Protein AF-A0A1F9EXV1-F1 (afdb_monomer_lite)

pLDDT: mean 80.99, std 15.32, range [36.12, 97.0]

Structure (mmCIF, N/CA/C/O backbone):
data_AF-A0A1F9EXV1-F1
#
_entry.id   AF-A0A1F9EXV1-F1
#
loop_
_atom_site.group_PDB
_atom_site.id
_atom_site.type_symbol
_atom_site.label_atom_id
_atom_site.label_alt_id
_atom_site.label_comp_id
_atom_site.label_asym_id
_atom_site.label_entity_id
_atom_site.label_seq_id
_atom_site.pdbx_PDB_ins_code
_atom_site.Cartn_x
_atom_site.Cartn_y
_atom_site.Cartn_z
_atom_site.occupancy
_atom_site.B_iso_or_equiv
_atom_site.auth_seq_id
_atom_site.auth_comp_id
_atom_site.auth_asym_id
_atom_site.auth_atom_id
_atom_site.pdbx_PDB_model_num
ATOM 1 N N . MET A 1 1 ? -19.061 1.957 36.318 1.00 36.12 1 MET A N 1
ATOM 2 C CA . MET A 1 1 ? -18.376 2.817 35.333 1.00 36.12 1 MET A CA 1
ATOM 3 C C . MET A 1 1 ? -18.155 1.967 34.090 1.00 36.12 1 MET A C 1
ATOM 5 O O . MET A 1 1 ? -17.268 1.126 34.095 1.00 36.12 1 MET A O 1
ATOM 9 N N . VAL A 1 2 ? -19.056 2.040 33.106 1.00 38.34 2 VAL A N 1
ATOM 10 C CA . VAL A 1 2 ? -18.905 1.278 31.856 1.00 38.34 2 VAL A CA 1
ATOM 11 C C . VAL A 1 2 ? -17.847 2.014 31.046 1.00 38.34 2 VAL A C 1
ATOM 13 O O . VAL A 1 2 ? -18.082 3.144 30.628 1.00 38.34 2 VAL A O 1
ATOM 16 N N . LEU A 1 3 ? -16.664 1.417 30.899 1.00 43.69 3 LEU A N 1
ATOM 17 C CA . LEU A 1 3 ? -15.680 1.880 29.928 1.00 43.69 3 LEU A CA 1
ATOM 18 C C . LEU A 1 3 ? -16.363 1.799 28.563 1.00 43.69 3 LEU A C 1
ATOM 20 O O . LEU A 1 3 ? -16.626 0.701 28.069 1.00 43.69 3 LEU A O 1
ATOM 24 N N . ALA A 1 4 ? -16.718 2.951 27.995 1.00 44.50 4 ALA A N 1
ATOM 25 C CA . ALA A 1 4 ? -17.114 3.027 26.604 1.00 44.50 4 ALA A CA 1
ATOM 26 C C . ALA A 1 4 ? -15.946 2.448 25.802 1.00 44.50 4 ALA A C 1
ATOM 28 O O . ALA A 1 4 ? -14.875 3.052 25.739 1.00 44.50 4 ALA A O 1
ATOM 29 N N . HIS A 1 5 ? -16.114 1.241 25.260 1.00 46.72 5 HIS A N 1
ATOM 30 C CA . HIS A 1 5 ? -15.224 0.766 24.216 1.00 46.72 5 HIS A CA 1
ATOM 31 C C . HIS A 1 5 ? -15.399 1.758 23.072 1.00 46.72 5 HIS A C 1
ATOM 33 O O . HIS A 1 5 ? -16.423 1.740 22.392 1.00 46.72 5 HIS A O 1
ATOM 39 N N . SER A 1 6 ? -14.441 2.675 22.938 1.00 60.22 6 SER A N 1
ATOM 40 C CA . SER A 1 6 ? -14.311 3.517 21.758 1.00 60.22 6 SER A CA 1
ATOM 41 C C . SER A 1 6 ? -14.335 2.579 20.556 1.00 60.22 6 SER A C 1
ATOM 43 O O . SER A 1 6 ? -13.460 1.719 20.421 1.00 60.22 6 SER A O 1
ATOM 45 N N . VAL A 1 7 ? -15.401 2.654 19.758 1.00 70.75 7 VAL A N 1
ATOM 46 C CA . VAL A 1 7 ? -15.477 1.919 18.500 1.00 70.75 7 VAL A CA 1
ATOM 47 C C . VAL A 1 7 ? -14.394 2.528 17.631 1.00 70.75 7 VAL A C 1
ATOM 49 O O . VAL A 1 7 ? -14.519 3.667 17.203 1.00 70.75 7 VAL A O 1
ATOM 52 N N . LYS A 1 8 ? -13.293 1.799 17.459 1.00 82.88 8 LYS A N 1
ATOM 53 C CA . LYS A 1 8 ? -12.204 2.249 16.606 1.00 82.88 8 LYS A CA 1
ATOM 54 C C . LYS A 1 8 ? -12.579 2.070 15.136 1.00 82.88 8 LYS A C 1
ATOM 56 O O . LYS A 1 8 ? -13.143 1.041 14.753 1.00 82.88 8 LYS A O 1
ATOM 61 N N . ASP A 1 9 ? -12.203 3.047 14.328 1.00 91.56 9 ASP A N 1
ATOM 62 C CA . ASP A 1 9 ? -12.564 3.151 12.923 1.00 91.56 9 ASP A CA 1
ATOM 63 C C . ASP A 1 9 ? -11.689 2.290 12.010 1.00 91.56 9 ASP A C 1
ATOM 65 O O . ASP A 1 9 ? -10.592 1.832 12.359 1.00 91.56 9 ASP A O 1
ATOM 69 N N . TRP A 1 10 ? -12.212 2.076 10.805 1.00 94.25 10 TRP A N 1
ATOM 70 C CA . TRP A 1 10 ? -11.484 1.516 9.677 1.00 94.25 10 TRP A CA 1
ATOM 71 C C . TRP A 1 10 ? -11.161 2.646 8.708 1.00 94.25 10 TRP A C 1
ATOM 73 O O . TRP A 1 10 ? -12.075 3.280 8.183 1.00 94.25 10 TRP A O 1
ATOM 83 N N . ILE A 1 11 ? -9.878 2.875 8.455 1.00 95.56 11 ILE A N 1
ATOM 84 C CA . ILE A 1 11 ? -9.419 3.896 7.515 1.00 95.56 11 ILE A CA 1
ATOM 85 C C . ILE A 1 11 ? -8.854 3.201 6.289 1.00 95.56 11 ILE A C 1
ATOM 87 O O . ILE A 1 11 ? -7.966 2.360 6.403 1.00 95.56 11 ILE A O 1
ATOM 91 N N . PHE A 1 12 ? -9.393 3.560 5.127 1.00 95.94 12 PHE A N 1
ATOM 92 C CA . PHE A 1 12 ? -9.024 3.009 3.830 1.00 95.94 12 PHE A CA 1
ATOM 93 C C . PHE A 1 12 ? -8.273 4.064 3.023 1.00 95.94 12 PHE A C 1
ATOM 95 O O . PHE A 1 12 ? -8.747 5.192 2.899 1.00 95.94 12 PHE A O 1
ATOM 102 N N . VAL A 1 13 ? -7.128 3.689 2.461 1.00 96.25 13 VAL A N 1
ATOM 103 C CA . VAL A 1 13 ? -6.329 4.527 1.554 1.00 96.25 13 VAL A CA 1
ATOM 104 C C . VAL A 1 13 ? -5.933 3.718 0.323 1.00 96.25 13 VAL A C 1
ATOM 106 O O . VAL A 1 13 ? -5.783 2.504 0.425 1.00 96.25 13 VAL A O 1
ATOM 109 N N . SER A 1 14 ? -5.753 4.360 -0.825 1.00 94.38 14 SER A N 1
ATOM 110 C CA . SER A 1 14 ? -5.302 3.724 -2.071 1.00 94.38 14 SER A CA 1
ATOM 111 C C . SER A 1 14 ? -4.571 4.740 -2.945 1.00 94.38 14 SER A C 1
ATOM 113 O O . SER A 1 14 ? -4.697 5.941 -2.698 1.00 94.38 14 SER A O 1
ATOM 115 N N . ASP A 1 15 ? -3.824 4.267 -3.945 1.00 91.31 15 ASP A N 1
ATOM 116 C CA . ASP A 1 15 ? -3.348 5.076 -5.080 1.00 91.31 15 ASP A CA 1
ATOM 117 C C . ASP A 1 15 ? -2.593 6.356 -4.684 1.00 91.31 15 ASP A C 1
ATOM 119 O O . ASP A 1 15 ? -2.719 7.404 -5.320 1.00 91.31 15 ASP A O 1
ATOM 123 N N . ALA A 1 16 ? -1.795 6.285 -3.618 1.00 91.06 16 ALA A N 1
ATOM 124 C CA . ALA A 1 16 ? -0.964 7.412 -3.208 1.00 91.06 16 ALA A CA 1
ATOM 125 C C . ALA A 1 16 ? 0.249 7.597 -4.132 1.00 91.06 16 ALA A C 1
ATOM 127 O O . ALA A 1 16 ? 0.750 8.712 -4.257 1.00 91.06 16 ALA A O 1
ATOM 128 N N . HIS A 1 17 ? 0.716 6.512 -4.770 1.00 89.06 17 HIS A N 1
ATOM 129 C CA . HIS A 1 17 ? 1.812 6.506 -5.746 1.00 89.06 17 HIS A CA 1
ATOM 130 C C . HIS A 1 17 ? 3.049 7.292 -5.286 1.00 89.06 17 HIS A C 1
ATOM 132 O O . HIS A 1 17 ? 3.644 8.053 -6.050 1.00 89.06 17 HIS A O 1
ATOM 138 N N . PHE A 1 18 ? 3.471 7.117 -4.027 1.00 88.19 18 PHE A N 1
ATOM 139 C CA . PHE A 1 18 ? 4.652 7.819 -3.526 1.00 88.19 18 PHE A CA 1
ATOM 140 C C . PHE A 1 18 ? 5.882 7.445 -4.355 1.00 88.19 18 PHE A C 1
ATOM 142 O O . PHE A 1 18 ? 6.290 6.285 -4.407 1.00 88.19 18 PHE A O 1
ATOM 149 N N . THR A 1 19 ? 6.484 8.454 -4.979 1.00 80.62 19 THR A N 1
ATOM 150 C CA . THR A 1 19 ? 7.709 8.328 -5.787 1.00 80.62 19 THR A CA 1
ATOM 151 C C . THR A 1 19 ? 8.968 8.473 -4.930 1.00 80.62 19 THR A C 1
ATOM 153 O O . THR A 1 19 ? 10.071 8.091 -5.337 1.00 80.62 19 THR A O 1
ATOM 156 N N . GLY A 1 20 ? 8.804 9.053 -3.732 1.00 73.94 20 GLY A N 1
ATOM 157 C CA . GLY A 1 20 ? 9.887 9.425 -2.830 1.00 73.94 20 GLY A CA 1
ATOM 158 C C . GLY A 1 20 ? 10.587 10.743 -3.187 1.00 73.94 20 GLY A C 1
ATOM 159 O O . GLY A 1 20 ? 11.433 11.218 -2.435 1.00 73.94 20 GLY A O 1
ATOM 160 N N . LYS A 1 21 ? 10.226 11.349 -4.325 1.00 76.19 21 LYS A N 1
ATOM 161 C CA . LYS A 1 21 ? 10.749 12.644 -4.792 1.00 76.19 21 LYS A CA 1
ATOM 162 C C . LYS A 1 21 ? 9.819 13.813 -4.489 1.00 76.19 21 LYS A C 1
ATOM 164 O O . LYS A 1 21 ? 10.247 14.955 -4.605 1.00 76.19 21 LYS A O 1
ATOM 169 N N . ASP A 1 22 ? 8.574 13.517 -4.129 1.00 79.12 22 ASP A N 1
ATOM 170 C CA . ASP A 1 22 ? 7.586 14.494 -3.686 1.00 79.12 22 ASP A CA 1
ATOM 171 C C . ASP A 1 22 ? 7.450 14.425 -2.154 1.00 79.12 22 ASP A C 1
ATOM 173 O O . ASP A 1 22 ? 6.708 13.586 -1.629 1.00 79.12 22 ASP A O 1
ATOM 177 N N . PRO A 1 23 ? 8.216 15.245 -1.413 1.00 84.44 23 PRO A N 1
ATOM 178 C CA . PRO A 1 23 ? 8.144 15.258 0.039 1.00 84.44 23 PRO A CA 1
ATOM 179 C C . PRO A 1 23 ? 6.820 15.836 0.549 1.00 84.44 23 PRO A C 1
ATOM 181 O O . PRO A 1 23 ? 6.394 15.453 1.634 1.00 84.44 23 PRO A O 1
ATOM 184 N N . GLU A 1 24 ? 6.143 16.708 -0.203 1.00 89.81 24 GLU A N 1
ATOM 185 C CA . GLU A 1 24 ? 4.948 17.408 0.277 1.00 89.81 24 GLU A CA 1
ATOM 186 C C . GLU A 1 24 ? 3.759 16.453 0.401 1.00 89.81 24 GLU A C 1
ATOM 188 O O . GLU A 1 24 ? 3.141 16.368 1.467 1.00 89.81 24 GLU A O 1
ATOM 193 N N . ALA A 1 25 ? 3.486 15.670 -0.647 1.00 89.69 25 ALA A N 1
ATOM 194 C CA . ALA A 1 25 ? 2.425 14.664 -0.621 1.00 89.69 25 ALA A CA 1
ATOM 195 C C . ALA A 1 25 ? 2.666 13.618 0.479 1.00 89.69 25 ALA A C 1
ATOM 197 O O . ALA A 1 25 ? 1.749 13.243 1.217 1.00 89.69 25 ALA A O 1
ATOM 198 N N . MET A 1 26 ? 3.919 13.178 0.631 1.00 91.81 26 MET A N 1
ATOM 199 C CA . MET A 1 26 ? 4.296 12.226 1.672 1.00 91.81 26 MET A CA 1
ATOM 200 C C . MET A 1 26 ? 4.121 12.829 3.070 1.00 91.81 26 MET A C 1
ATOM 202 O O . MET A 1 26 ? 3.531 12.193 3.938 1.00 91.81 26 MET A O 1
ATOM 206 N N . GLU A 1 27 ? 4.572 14.060 3.309 1.00 93.19 27 GLU A N 1
ATOM 207 C CA . GLU A 1 27 ? 4.384 14.738 4.593 1.00 93.19 27 GLU A CA 1
ATOM 208 C C . GLU A 1 27 ? 2.908 14.943 4.940 1.00 93.19 27 GLU A C 1
ATOM 210 O O . GLU A 1 27 ? 2.519 14.741 6.092 1.00 93.19 27 GLU A O 1
ATOM 215 N N . ALA A 1 28 ? 2.081 15.330 3.966 1.00 94.38 28 ALA A N 1
ATOM 216 C CA . ALA A 1 28 ? 0.644 15.479 4.158 1.00 94.38 28 ALA A CA 1
ATOM 217 C C . ALA A 1 28 ? 0.000 14.150 4.580 1.00 94.38 28 ALA A C 1
ATOM 219 O O . ALA A 1 28 ? -0.765 14.108 5.545 1.00 94.38 28 ALA A O 1
ATOM 220 N N . PHE A 1 29 ? 0.379 13.050 3.926 1.00 95.31 29 PHE A N 1
ATOM 221 C CA . PHE A 1 29 ? -0.077 11.711 4.287 1.00 95.31 29 PHE A CA 1
ATOM 222 C C . PHE A 1 29 ? 0.373 11.292 5.690 1.00 95.31 29 PHE A C 1
ATOM 224 O O . PHE A 1 29 ? -0.427 10.789 6.477 1.00 95.31 29 PHE A O 1
ATOM 231 N N . LEU A 1 30 ? 1.633 11.545 6.052 1.00 95.12 30 LEU A N 1
ATOM 232 C CA . LEU A 1 30 ? 2.144 11.242 7.391 1.00 95.12 30 LEU A CA 1
ATOM 233 C C . LEU A 1 30 ? 1.406 12.035 8.480 1.00 95.12 30 LEU A C 1
ATOM 235 O O . LEU A 1 30 ? 1.050 11.461 9.511 1.00 95.12 30 LEU A O 1
ATOM 239 N N . LYS A 1 31 ? 1.129 13.324 8.234 1.00 96.06 31 LYS A N 1
ATOM 240 C CA . LYS A 1 31 ? 0.340 14.188 9.129 1.00 96.06 31 LYS A CA 1
ATOM 241 C C . LYS A 1 31 ? -1.093 13.684 9.285 1.00 96.06 31 LYS A C 1
ATOM 243 O O . LYS A 1 31 ? -1.590 13.641 10.406 1.00 96.06 31 LYS A O 1
ATOM 248 N N . PHE A 1 32 ? -1.725 13.258 8.192 1.00 96.19 32 PHE A N 1
ATOM 249 C CA . PHE A 1 32 ? -3.040 12.618 8.223 1.00 96.19 32 PHE A CA 1
ATOM 250 C C . PHE A 1 32 ? -3.033 11.352 9.094 1.00 96.19 32 PHE A C 1
ATOM 252 O O . PHE A 1 32 ? -3.873 11.191 9.975 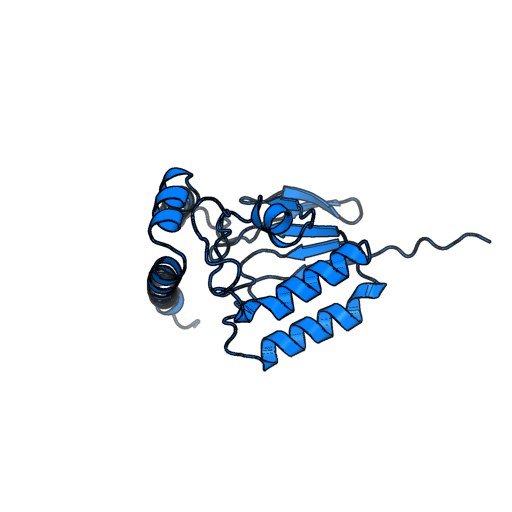1.00 96.19 32 PHE A O 1
ATOM 259 N N . LEU A 1 33 ? -2.038 10.476 8.937 1.00 95.81 33 LEU A N 1
ATOM 260 C CA . LEU A 1 33 ? -1.932 9.289 9.789 1.00 95.81 33 LEU A CA 1
ATOM 261 C C . LEU A 1 33 ? -1.736 9.644 11.268 1.00 95.81 33 LEU A C 1
ATOM 263 O O . LEU A 1 33 ? -2.214 8.920 12.137 1.00 95.81 33 LEU A O 1
ATOM 267 N N . ASP A 1 34 ? -1.044 10.745 11.575 1.00 95.19 34 ASP A N 1
ATOM 268 C CA . ASP A 1 34 ? -0.915 11.232 12.949 1.00 95.19 34 ASP A CA 1
ATOM 269 C C . ASP A 1 34 ? -2.211 11.790 13.535 1.00 95.19 34 ASP A C 1
ATOM 271 O O . ASP A 1 34 ? -2.466 11.560 14.719 1.00 95.19 34 ASP A O 1
ATOM 275 N N . SER A 1 35 ? -3.028 12.495 12.746 1.00 94.69 35 SER A N 1
ATOM 276 C CA . SER A 1 35 ? -4.305 13.027 13.234 1.00 94.69 35 SER A CA 1
ATOM 277 C C . SER A 1 35 ? -5.309 11.916 13.535 1.00 94.69 35 SER A C 1
ATOM 279 O O . SER A 1 35 ? -6.067 12.015 14.497 1.00 94.69 35 SER A O 1
ATOM 281 N N . GLU A 1 36 ? -5.266 10.829 12.766 1.00 94.31 36 GLU A N 1
ATOM 282 C CA . GLU A 1 36 ? -6.258 9.755 12.830 1.00 94.31 36 GLU A CA 1
ATOM 283 C C . GLU A 1 36 ? -5.886 8.588 13.761 1.00 94.31 36 GLU A C 1
ATOM 285 O O . GLU A 1 36 ? -6.739 7.770 14.112 1.00 94.31 36 GLU A O 1
ATOM 290 N N . LYS A 1 37 ? -4.624 8.470 14.195 1.00 92.44 37 LYS A N 1
ATOM 291 C CA . LYS A 1 37 ? -4.132 7.266 14.899 1.00 92.44 37 LYS A CA 1
ATOM 292 C C . LYS A 1 37 ? -4.912 6.884 16.162 1.00 92.44 37 LYS A C 1
ATOM 294 O O . LYS A 1 37 ? -5.058 5.704 16.462 1.00 92.44 37 LYS A O 1
ATOM 299 N N . ASN A 1 38 ? -5.451 7.863 16.892 1.00 91.81 38 ASN A N 1
ATOM 300 C CA . ASN A 1 38 ? -6.164 7.610 18.149 1.00 91.81 38 ASN A CA 1
ATOM 301 C C . ASN A 1 38 ? -7.558 6.996 17.934 1.00 91.81 38 ASN A C 1
ATOM 303 O O . ASN A 1 38 ? -8.046 6.263 18.797 1.00 91.81 38 ASN A O 1
ATOM 307 N N . GLN A 1 39 ? -8.188 7.286 16.794 1.00 91.69 39 GLN A N 1
ATOM 308 C CA . GLN A 1 39 ? -9.497 6.749 16.410 1.00 91.69 39 GLN A CA 1
ATOM 309 C C . GLN A 1 39 ? -9.379 5.509 15.519 1.00 91.69 39 GLN A C 1
ATOM 311 O O . GLN A 1 39 ? -10.283 4.679 15.494 1.00 91.69 39 GLN A O 1
ATOM 316 N N . MET A 1 40 ? -8.237 5.317 14.861 1.00 94.50 40 MET A N 1
ATOM 317 C CA . MET A 1 40 ? -7.977 4.194 13.969 1.00 94.50 40 MET A CA 1
ATOM 318 C C . MET A 1 40 ? -7.784 2.869 14.724 1.00 94.50 40 MET A C 1
ATOM 320 O O . MET A 1 40 ? -6.968 2.742 15.639 1.00 94.50 40 MET A O 1
ATOM 324 N N . GLY A 1 41 ? -8.531 1.843 14.317 1.00 93.31 41 GLY A N 1
ATOM 325 C CA . GLY A 1 41 ? -8.356 0.455 14.765 1.00 93.31 41 GLY A CA 1
ATOM 326 C C . GLY A 1 41 ? -7.821 -0.446 13.665 1.00 93.31 41 GLY A C 1
ATOM 327 O O . GLY A 1 41 ? -7.041 -1.359 13.939 1.00 93.31 41 GLY A O 1
ATOM 328 N N . HIS A 1 42 ? -8.219 -0.157 12.426 1.00 94.81 42 HIS A N 1
ATOM 329 C CA . HIS A 1 42 ? -7.743 -0.840 11.233 1.00 94.81 42 HIS A CA 1
ATOM 330 C C . HIS A 1 42 ? -7.277 0.192 10.214 1.00 94.81 42 HIS A C 1
ATOM 332 O O . HIS A 1 42 ? -8.044 1.067 9.813 1.00 94.81 42 HIS A O 1
ATOM 338 N N . PHE A 1 43 ? -6.031 0.054 9.782 1.00 97.00 43 PHE A N 1
ATOM 339 C CA . PHE A 1 43 ? -5.491 0.775 8.646 1.00 97.00 43 PHE A CA 1
ATOM 340 C C . PHE A 1 43 ? -5.464 -0.150 7.437 1.00 97.00 43 PHE A C 1
ATOM 342 O O . PHE A 1 43 ? -4.788 -1.178 7.449 1.00 97.00 43 PHE A O 1
ATOM 349 N N . VAL A 1 44 ? -6.222 0.191 6.404 1.00 96.81 44 VAL A N 1
ATOM 350 C CA . VAL A 1 44 ? -6.382 -0.630 5.209 1.00 96.81 44 VAL A CA 1
ATOM 351 C C . VAL A 1 44 ? -5.799 0.094 4.005 1.00 96.81 44 VAL A C 1
ATOM 353 O O . VAL A 1 44 ? -6.295 1.135 3.588 1.00 96.81 44 VAL A O 1
ATOM 356 N N . ILE A 1 45 ? -4.760 -0.492 3.424 1.00 96.94 45 ILE A N 1
ATOM 357 C CA . ILE A 1 45 ? -4.096 0.001 2.221 1.00 96.94 45 ILE A CA 1
ATOM 358 C C . ILE A 1 45 ? -4.618 -0.814 1.038 1.00 96.94 45 ILE A C 1
ATOM 360 O O . ILE A 1 45 ? -4.380 -2.016 0.962 1.00 96.94 45 ILE A O 1
ATOM 364 N N . LEU A 1 46 ? -5.343 -0.178 0.123 1.00 95.44 46 LEU A N 1
ATOM 365 C CA . LEU A 1 46 ? -5.941 -0.767 -1.076 1.00 95.44 46 LEU A CA 1
ATOM 366 C C . LEU A 1 46 ? -5.025 -0.638 -2.296 1.00 95.44 46 LEU A C 1
ATOM 368 O O . LEU A 1 46 ? -5.473 -0.277 -3.379 1.00 95.44 46 LEU A O 1
ATOM 372 N N . GLY A 1 47 ? -3.750 -0.965 -2.109 1.00 91.88 47 GLY A N 1
ATOM 373 C CA . GLY A 1 47 ? -2.752 -0.997 -3.169 1.00 91.88 47 GLY A CA 1
ATOM 374 C C . GLY A 1 47 ? -2.333 0.375 -3.683 1.00 91.88 47 GLY A C 1
ATOM 375 O O . GLY A 1 47 ? -2.901 1.412 -3.340 1.00 91.88 47 GLY A O 1
ATOM 376 N N . ASP A 1 48 ? -1.293 0.328 -4.498 1.00 91.12 48 ASP A N 1
ATOM 377 C CA . ASP A 1 48 ? -0.630 1.432 -5.171 1.00 91.12 48 ASP A CA 1
ATOM 378 C C . ASP A 1 48 ? -0.236 2.569 -4.208 1.00 91.12 48 ASP A C 1
ATOM 380 O O . ASP A 1 48 ? -0.369 3.761 -4.490 1.00 91.12 48 ASP A O 1
ATOM 384 N N . LEU A 1 49 ? 0.274 2.192 -3.026 1.00 91.62 49 LEU A N 1
ATOM 385 C CA . LEU A 1 49 ? 0.787 3.163 -2.049 1.00 91.62 49 LEU A CA 1
ATOM 386 C C . LEU A 1 49 ? 2.082 3.810 -2.552 1.00 91.62 49 LEU A C 1
ATOM 388 O O . LEU A 1 49 ? 2.351 4.978 -2.281 1.00 91.62 49 LEU A O 1
ATOM 392 N N . PHE A 1 50 ? 2.884 3.040 -3.278 1.00 89.50 50 PHE A N 1
ATOM 393 C CA . PHE A 1 50 ? 4.139 3.476 -3.867 1.00 89.50 50 PHE A CA 1
ATOM 394 C C . PHE A 1 50 ? 4.040 3.412 -5.386 1.00 89.50 50 PHE A C 1
ATOM 396 O O . PHE A 1 50 ? 3.387 2.531 -5.936 1.00 89.50 50 PHE A O 1
ATOM 403 N N . GLU A 1 51 ? 4.758 4.301 -6.071 1.00 82.94 51 GLU A N 1
ATOM 404 C CA . GLU A 1 51 ? 4.804 4.315 -7.541 1.00 82.94 51 GLU A CA 1
ATOM 405 C C . GLU A 1 51 ? 5.328 2.988 -8.112 1.00 82.94 51 GLU A C 1
ATOM 407 O O . GLU A 1 51 ? 4.935 2.543 -9.186 1.00 82.94 51 GLU A O 1
ATOM 412 N N . PHE A 1 52 ? 6.237 2.336 -7.393 1.00 81.56 52 PHE A N 1
ATOM 413 C CA . PHE A 1 52 ? 6.601 0.952 -7.647 1.00 81.56 52 PHE A CA 1
ATOM 414 C C . PHE A 1 52 ? 7.244 0.362 -6.407 1.00 81.56 52 PHE A C 1
ATOM 416 O O . PHE A 1 52 ? 8.229 0.907 -5.888 1.00 81.56 52 PHE A O 1
ATOM 423 N N . PHE A 1 53 ? 6.733 -0.783 -5.972 1.00 82.75 53 PHE A N 1
ATOM 424 C CA . PHE A 1 53 ? 7.252 -1.462 -4.810 1.00 82.75 53 PHE A CA 1
ATOM 425 C C . PHE A 1 53 ? 7.184 -2.981 -4.943 1.00 82.75 53 PHE A C 1
ATOM 427 O O . PHE A 1 53 ? 6.160 -3.598 -5.227 1.00 82.75 53 PHE A O 1
ATOM 434 N N . PHE A 1 54 ? 8.332 -3.607 -4.720 1.00 81.69 54 PHE A N 1
ATOM 435 C CA . PHE A 1 54 ? 8.479 -5.047 -4.803 1.00 81.69 54 PHE A CA 1
ATOM 436 C C . PHE A 1 54 ? 9.122 -5.547 -3.515 1.00 81.69 54 PHE A C 1
ATOM 438 O O . PHE A 1 54 ? 10.199 -5.087 -3.129 1.00 81.69 54 PHE A O 1
ATOM 445 N N . GLY A 1 55 ? 8.466 -6.498 -2.853 1.00 78.19 55 GLY A N 1
ATOM 446 C CA . GLY A 1 55 ? 8.934 -7.110 -1.616 1.00 78.19 55 GLY A CA 1
ATOM 447 C C . GLY A 1 55 ? 10.123 -8.040 -1.855 1.00 78.19 55 GLY A C 1
ATOM 448 O O . GLY A 1 55 ? 9.968 -9.259 -1.930 1.00 78.19 55 GLY A O 1
ATOM 449 N N . PHE A 1 56 ? 11.328 -7.484 -1.996 1.00 72.31 56 PHE A N 1
ATOM 450 C CA . PHE A 1 56 ? 12.547 -8.279 -2.150 1.00 72.31 56 PHE A CA 1
ATOM 451 C C . PHE A 1 56 ? 12.853 -9.055 -0.859 1.00 72.31 56 PHE A C 1
ATOM 453 O O . PHE A 1 56 ? 13.073 -8.462 0.196 1.00 72.31 56 PHE A O 1
ATOM 460 N N . LYS A 1 57 ? 12.916 -10.391 -0.948 1.00 67.44 57 LYS A N 1
ATOM 461 C CA . LYS A 1 57 ? 13.440 -11.242 0.136 1.00 67.44 57 LYS A CA 1
ATOM 462 C C . LYS A 1 57 ? 14.954 -11.101 0.275 1.00 67.44 57 LYS A C 1
ATOM 464 O O . LYS A 1 57 ? 15.658 -10.977 -0.728 1.00 67.44 57 LYS A O 1
ATOM 469 N N . ASN A 1 58 ? 15.463 -11.262 1.494 1.00 60.44 58 ASN A N 1
ATOM 470 C CA . ASN A 1 58 ? 16.885 -11.108 1.848 1.00 60.44 58 ASN A CA 1
ATOM 471 C C . ASN A 1 58 ? 17.854 -12.171 1.272 1.00 60.44 58 ASN A C 1
ATOM 473 O O . ASN A 1 58 ? 19.011 -12.219 1.674 1.00 60.44 58 ASN A O 1
ATOM 477 N N . PHE A 1 59 ? 17.439 -13.029 0.336 1.00 45.31 59 PHE A N 1
ATOM 478 C CA . PHE A 1 59 ? 18.214 -14.217 -0.061 1.00 45.31 59 PHE A CA 1
ATOM 479 C C . PHE A 1 59 ? 19.554 -13.940 -0.774 1.00 45.31 59 PHE A C 1
ATOM 481 O O . PHE A 1 59 ? 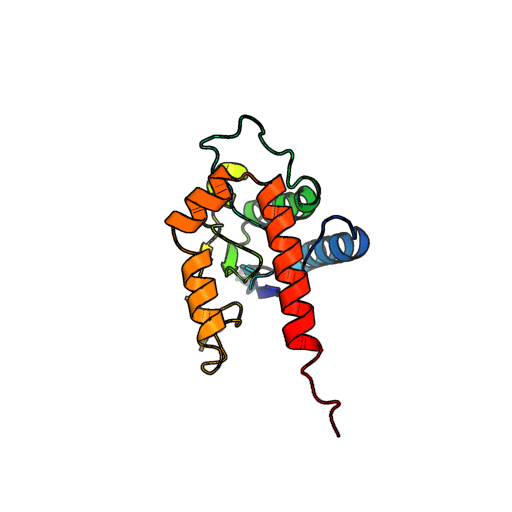20.402 -14.827 -0.778 1.00 45.31 59 PHE A O 1
ATOM 488 N N . PHE A 1 60 ? 19.764 -12.759 -1.375 1.00 42.78 60 PHE A N 1
ATOM 489 C CA . PHE A 1 60 ? 20.945 -12.506 -2.227 1.00 42.78 60 PHE A CA 1
ATOM 490 C C . PHE A 1 60 ? 21.581 -11.111 -2.115 1.00 42.78 60 PHE A C 1
ATOM 492 O O . PHE A 1 60 ? 22.614 -10.869 -2.734 1.00 42.78 60 PHE A O 1
ATOM 499 N N . SER A 1 61 ? 21.025 -10.184 -1.334 1.00 43.53 61 SER A N 1
ATOM 500 C CA . SER A 1 61 ? 21.529 -8.809 -1.266 1.00 43.53 61 SER A CA 1
ATOM 501 C C . SER A 1 61 ? 22.152 -8.513 0.097 1.00 43.53 61 SER A C 1
ATOM 503 O O . SER A 1 61 ? 21.455 -8.211 1.062 1.00 43.53 61 SER A O 1
ATOM 505 N N . HIS A 1 62 ? 23.487 -8.510 0.151 1.00 44.19 62 HIS A N 1
ATOM 506 C CA . HIS A 1 62 ? 24.233 -7.812 1.206 1.00 44.19 62 HIS A CA 1
ATOM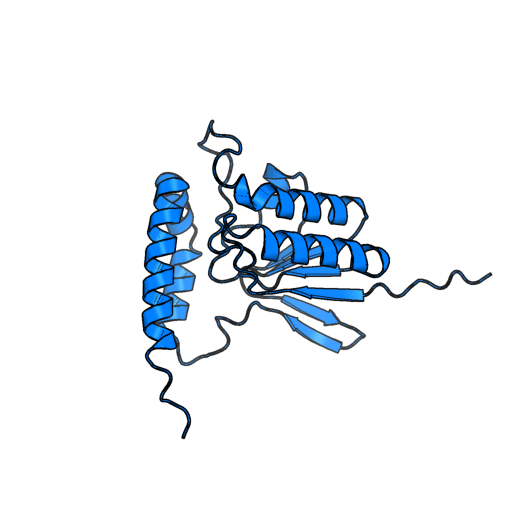 507 C C . HIS A 1 62 ? 23.963 -6.288 1.206 1.00 44.19 62 HIS A C 1
ATOM 509 O O . HIS A 1 62 ? 24.289 -5.613 2.179 1.00 44.19 62 HIS A O 1
ATOM 515 N N . GLU A 1 63 ? 23.307 -5.743 0.171 1.00 48.53 63 GLU A N 1
ATOM 516 C CA . GLU A 1 63 ? 22.634 -4.437 0.205 1.00 48.53 63 GLU A CA 1
ATOM 517 C C . GLU A 1 63 ? 21.364 -4.527 1.075 1.00 48.53 63 GLU A C 1
ATOM 519 O O . GLU A 1 63 ? 20.234 -4.513 0.585 1.00 48.53 63 GLU A O 1
ATOM 524 N N . LYS A 1 64 ? 21.535 -4.607 2.399 1.00 46.16 64 LYS A N 1
ATOM 525 C CA . LYS A 1 64 ? 20.458 -4.214 3.312 1.00 46.16 64 LYS A CA 1
ATOM 526 C C . LYS A 1 64 ? 20.111 -2.751 3.004 1.00 46.16 64 LYS A C 1
ATOM 528 O O . LYS A 1 64 ? 20.959 -1.872 3.109 1.00 46.16 64 LYS A O 1
ATOM 533 N N . SER A 1 65 ? 18.848 -2.487 2.680 1.00 49.84 65 SER A N 1
ATOM 534 C CA . SER A 1 65 ? 18.204 -1.187 2.912 1.00 49.84 65 SER A CA 1
ATOM 535 C C . SER A 1 65 ? 18.550 0.020 2.012 1.00 49.84 65 SER A C 1
ATOM 537 O O . SER A 1 65 ? 18.060 1.105 2.310 1.00 49.84 65 SER A O 1
ATOM 539 N N . SER A 1 66 ? 19.314 -0.083 0.917 1.00 50.16 66 SER A N 1
ATOM 540 C CA . SER A 1 66 ? 19.680 1.139 0.156 1.00 50.16 66 SER A CA 1
ATOM 541 C C . SER A 1 66 ? 18.659 1.614 -0.894 1.00 50.16 66 SER A C 1
ATOM 543 O O . SER A 1 66 ? 18.820 2.713 -1.419 1.00 50.16 66 SER A O 1
ATOM 545 N N . ILE A 1 67 ? 17.656 0.810 -1.273 1.00 54.50 67 ILE A N 1
ATOM 546 C CA . ILE A 1 67 ? 16.928 1.039 -2.546 1.00 54.50 67 ILE A CA 1
ATOM 547 C C . ILE A 1 67 ? 15.493 1.559 -2.361 1.00 54.50 67 ILE A C 1
ATOM 549 O O . ILE A 1 67 ? 14.861 1.996 -3.320 1.00 54.50 67 ILE A O 1
ATOM 553 N N . PHE A 1 68 ? 15.025 1.641 -1.115 1.00 65.50 68 PHE A N 1
ATOM 554 C CA . PHE A 1 68 ? 13.743 2.263 -0.768 1.00 65.50 68 PHE A CA 1
ATOM 555 C C . PHE A 1 68 ? 13.881 3.282 0.365 1.00 65.50 68 PHE A C 1
ATOM 557 O O . PHE A 1 68 ? 12.945 3.478 1.137 1.00 65.50 68 PHE A O 1
ATOM 564 N N . THR A 1 69 ? 15.045 3.930 0.483 1.00 72.69 69 THR A N 1
ATOM 565 C CA . THR A 1 69 ? 15.267 5.006 1.465 1.00 72.69 69 THR A CA 1
ATOM 566 C C . THR A 1 69 ? 14.196 6.086 1.341 1.00 72.69 69 THR A C 1
ATOM 568 O O . THR A 1 69 ? 13.703 6.577 2.351 1.00 72.69 69 THR A O 1
ATOM 571 N N . ASP A 1 70 ? 13.760 6.369 0.113 1.00 81.94 70 ASP A N 1
ATOM 572 C CA . ASP A 1 70 ? 12.737 7.374 -0.163 1.00 81.94 70 ASP A CA 1
ATOM 573 C C . ASP A 1 70 ? 11.356 7.005 0.423 1.00 81.94 70 ASP A C 1
ATOM 575 O O . ASP A 1 70 ? 10.552 7.882 0.719 1.00 81.94 70 ASP A O 1
ATOM 579 N N . TYR A 1 71 ? 11.082 5.714 0.637 1.00 87.00 71 TYR A N 1
ATOM 580 C CA . TYR A 1 71 ? 9.833 5.207 1.226 1.00 87.00 71 TYR A CA 1
ATOM 581 C C . TYR A 1 71 ? 9.955 4.933 2.729 1.00 87.00 71 TYR A C 1
ATOM 583 O O . TYR A 1 71 ? 8.965 4.629 3.400 1.00 87.00 71 TYR A O 1
ATOM 591 N N . LEU A 1 72 ? 11.169 5.039 3.280 1.00 86.88 72 LEU A N 1
ATOM 592 C CA . LEU A 1 72 ? 11.448 4.765 4.684 1.00 86.88 72 LEU A CA 1
ATOM 593 C C . LEU A 1 72 ? 10.562 5.573 5.648 1.00 86.88 72 LEU A C 1
ATOM 595 O O . LEU A 1 72 ? 10.112 4.973 6.625 1.00 86.88 72 LEU A O 1
ATOM 599 N N . PRO A 1 73 ? 10.243 6.864 5.407 1.00 90.62 73 PRO A N 1
ATOM 600 C CA . PRO A 1 73 ? 9.330 7.606 6.276 1.00 90.62 73 PRO A CA 1
ATOM 601 C C . PRO A 1 73 ? 7.950 6.946 6.396 1.00 90.62 73 PRO A C 1
ATOM 603 O O . PRO A 1 73 ? 7.430 6.803 7.504 1.00 90.62 73 PRO A O 1
ATOM 606 N N . VAL A 1 74 ? 7.395 6.459 5.280 1.00 92.25 74 VAL A N 1
ATOM 607 C CA . VAL A 1 74 ? 6.115 5.737 5.259 1.00 92.25 74 VAL A CA 1
ATOM 608 C C . VAL A 1 74 ? 6.237 4.425 6.028 1.00 92.25 74 VAL A C 1
ATOM 610 O O . VAL A 1 74 ? 5.430 4.169 6.917 1.00 92.25 74 VAL A O 1
ATOM 613 N N . PHE A 1 75 ? 7.275 3.620 5.778 1.00 91.19 75 PHE A N 1
ATOM 614 C CA . PHE A 1 75 ? 7.462 2.358 6.505 1.00 91.19 75 PHE A CA 1
ATOM 615 C C . PHE A 1 75 ? 7.617 2.557 8.015 1.00 91.19 75 PHE A C 1
ATOM 617 O O . PHE A 1 75 ? 7.008 1.829 8.796 1.00 91.19 75 PHE A O 1
ATOM 624 N N . ARG A 1 76 ? 8.376 3.573 8.443 1.00 91.25 76 ARG A N 1
ATOM 625 C CA . ARG A 1 76 ? 8.511 3.928 9.864 1.00 91.25 76 ARG A CA 1
ATOM 626 C C . ARG A 1 76 ? 7.182 4.344 10.470 1.00 91.25 76 ARG A C 1
ATOM 628 O O . ARG A 1 76 ? 6.891 3.973 11.605 1.00 91.25 76 ARG A O 1
ATOM 635 N N . LYS A 1 77 ? 6.357 5.067 9.715 1.00 94.56 77 LYS A N 1
ATOM 636 C CA . LYS A 1 77 ? 5.025 5.442 10.175 1.00 94.56 77 LYS A CA 1
ATOM 637 C C . LYS A 1 77 ? 4.124 4.228 10.355 1.00 94.56 77 LYS A C 1
ATOM 639 O O . LYS A 1 77 ? 3.504 4.102 11.405 1.00 94.56 77 LYS A O 1
ATOM 644 N N . LEU A 1 78 ? 4.106 3.312 9.387 1.00 94.75 78 LEU A N 1
ATOM 645 C CA . LEU A 1 78 ? 3.367 2.052 9.501 1.00 94.75 78 LEU A CA 1
ATOM 646 C C . LEU A 1 78 ? 3.851 1.227 10.704 1.00 94.75 78 LEU A C 1
ATOM 648 O O . LEU A 1 78 ? 3.031 0.696 11.445 1.00 94.75 78 LEU A O 1
ATOM 652 N N . GLN A 1 79 ? 5.164 1.181 10.948 1.00 93.88 79 GLN A N 1
ATOM 653 C CA . GLN A 1 79 ? 5.741 0.514 12.119 1.00 93.88 79 GLN A CA 1
ATOM 654 C C . GLN A 1 79 ? 5.269 1.146 13.437 1.00 93.88 79 GLN A C 1
ATOM 656 O O . GLN A 1 79 ? 4.903 0.424 14.361 1.00 93.88 79 GLN A O 1
ATOM 661 N N . SER A 1 80 ? 5.211 2.481 13.516 1.00 94.94 80 SER A N 1
ATOM 662 C CA . SER A 1 80 ? 4.648 3.188 14.678 1.00 94.94 80 SER A CA 1
ATOM 663 C C . SER A 1 80 ? 3.193 2.792 14.919 1.00 94.94 80 SER A C 1
ATOM 665 O O . SER A 1 80 ? 2.854 2.374 16.021 1.00 94.94 80 SER A O 1
ATOM 667 N N . LEU A 1 81 ? 2.348 2.852 13.882 1.00 95.25 81 LEU A N 1
ATOM 668 C CA . LEU A 1 81 ? 0.929 2.494 13.991 1.00 95.25 81 LEU A CA 1
ATOM 669 C C . LEU A 1 81 ? 0.751 1.040 14.456 1.00 95.25 81 LEU A C 1
ATOM 671 O O . LEU A 1 81 ? -0.070 0.762 15.329 1.00 95.25 81 LEU A O 1
ATOM 675 N N . PHE A 1 82 ? 1.559 0.121 13.922 1.00 95.25 82 PHE A N 1
ATOM 676 C CA . PHE A 1 82 ? 1.563 -1.278 14.341 1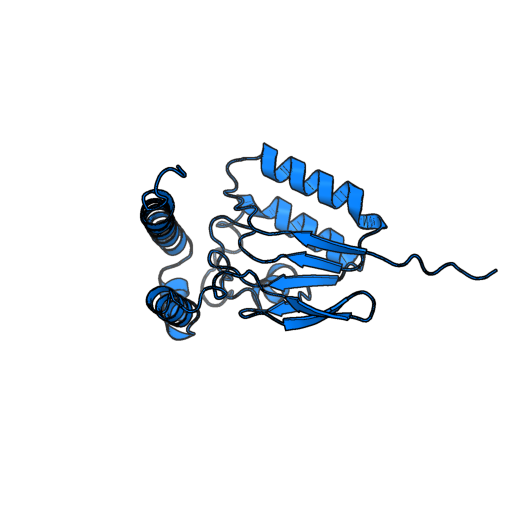.00 95.25 82 PHE A CA 1
ATOM 677 C C . PHE A 1 82 ? 1.904 -1.438 15.831 1.00 95.25 82 PHE A C 1
ATOM 679 O O . PHE A 1 82 ? 1.182 -2.122 16.555 1.00 95.25 82 PHE A O 1
ATOM 686 N N . HIS A 1 83 ? 2.948 -0.762 16.324 1.00 94.00 83 HIS A N 1
ATOM 687 C CA . HIS A 1 83 ? 3.306 -0.794 17.749 1.00 94.00 83 HIS A CA 1
ATOM 688 C C . HIS A 1 83 ? 2.269 -0.119 18.658 1.00 94.00 83 HIS A C 1
ATOM 690 O O . HIS A 1 83 ? 2.129 -0.505 19.817 1.00 94.00 83 HIS A O 1
ATOM 696 N N . GLU A 1 84 ? 1.500 0.835 18.134 1.00 93.81 84 GLU A N 1
ATOM 697 C CA . GLU A 1 84 ? 0.342 1.437 18.809 1.00 93.81 84 GLU A CA 1
ATOM 698 C C . GLU A 1 84 ? -0.895 0.506 18.825 1.00 93.81 84 GLU A C 1
ATOM 700 O O . GLU A 1 84 ? -1.947 0.852 19.370 1.00 93.81 84 GLU A O 1
ATOM 705 N N . GLY A 1 85 ? -0.776 -0.705 18.267 1.00 93.81 85 GLY A N 1
ATOM 706 C CA . GLY A 1 85 ? -1.816 -1.733 18.267 1.00 93.81 85 GLY A CA 1
ATOM 707 C C . GLY A 1 85 ? -2.845 -1.580 17.147 1.00 93.81 85 GLY A C 1
ATOM 708 O O . GLY A 1 85 ? -3.920 -2.180 17.221 1.00 93.81 85 GLY A O 1
ATOM 709 N N . ILE A 1 86 ? -2.551 -0.774 16.124 1.00 95.56 86 ILE A N 1
ATOM 710 C CA . ILE A 1 86 ? -3.399 -0.626 14.939 1.00 95.56 86 ILE A CA 1
ATOM 711 C C . ILE A 1 86 ? -3.142 -1.804 14.004 1.00 95.56 86 ILE A C 1
ATOM 713 O O . ILE A 1 86 ? -2.002 -2.098 13.644 1.00 95.56 86 ILE A O 1
ATOM 717 N N . ARG A 1 87 ? -4.214 -2.478 13.577 1.00 95.25 87 ARG A N 1
ATOM 718 C CA . ARG A 1 87 ? -4.111 -3.584 12.619 1.00 95.25 87 ARG A CA 1
ATOM 719 C C . ARG A 1 87 ? -3.923 -3.038 11.216 1.00 95.25 87 ARG A C 1
ATOM 721 O O . ARG A 1 87 ? -4.733 -2.231 10.767 1.00 95.25 87 ARG A O 1
ATOM 728 N N . ILE A 1 88 ? -2.899 -3.507 10.515 1.00 96.62 88 ILE A N 1
ATOM 729 C CA . ILE A 1 88 ? -2.609 -3.070 9.151 1.00 96.62 88 ILE A CA 1
ATOM 730 C C . ILE A 1 88 ? -2.983 -4.189 8.185 1.00 96.62 88 ILE A C 1
ATOM 732 O O . ILE A 1 88 ? -2.480 -5.307 8.294 1.00 96.62 88 ILE A O 1
ATOM 736 N N . LYS A 1 89 ? -3.853 -3.870 7.226 1.00 95.94 89 LYS A N 1
ATOM 737 C CA . LYS A 1 89 ? -4.207 -4.742 6.103 1.00 95.94 89 LYS A CA 1
ATOM 738 C C . LYS A 1 89 ? -3.701 -4.119 4.813 1.00 95.94 89 LYS A C 1
ATOM 740 O O . LYS A 1 89 ? -3.941 -2.940 4.570 1.00 95.94 89 LYS A O 1
ATOM 745 N N . TYR A 1 90 ? -3.030 -4.902 3.980 1.00 95.94 90 TYR A N 1
ATOM 746 C CA . TYR A 1 90 ? -2.467 -4.439 2.717 1.00 95.94 90 TYR A CA 1
ATOM 747 C C . TYR A 1 90 ? -2.986 -5.294 1.567 1.00 95.94 90 TYR A C 1
ATOM 749 O O . TYR A 1 90 ? -2.644 -6.464 1.425 1.00 95.94 90 TYR A O 1
ATOM 757 N N . PHE A 1 91 ? -3.790 -4.702 0.703 1.00 94.69 91 PHE A N 1
ATOM 758 C CA . PHE A 1 91 ? -4.273 -5.318 -0.518 1.00 94.69 91 PHE A CA 1
ATOM 759 C C . PHE A 1 91 ? -3.320 -4.939 -1.642 1.00 94.69 91 PHE A C 1
ATOM 761 O O . PHE A 1 91 ? -3.118 -3.762 -1.908 1.00 94.69 91 PHE A O 1
ATOM 768 N N . GLU A 1 92 ? -2.675 -5.917 -2.270 1.00 92.62 92 GLU A N 1
ATOM 769 C CA . GLU A 1 92 ? -1.671 -5.601 -3.285 1.00 92.62 92 GLU A CA 1
ATOM 770 C C . GLU A 1 92 ? -2.323 -5.028 -4.547 1.00 92.62 92 GLU A C 1
ATOM 772 O O . GLU A 1 92 ? -3.214 -5.659 -5.132 1.00 92.62 92 GLU A O 1
ATOM 777 N N . GLY A 1 93 ? -1.805 -3.893 -5.005 1.00 88.44 93 GLY A N 1
ATOM 778 C CA . GLY A 1 93 ? -2.195 -3.287 -6.268 1.00 88.44 93 GLY A CA 1
ATOM 779 C C . GLY A 1 93 ? -1.424 -3.839 -7.466 1.00 88.44 93 GLY A C 1
ATOM 780 O O . GLY A 1 93 ? -1.073 -5.031 -7.532 1.00 88.44 93 GLY A O 1
ATOM 781 N N . ASN A 1 94 ? -1.188 -2.942 -8.415 1.00 85.00 94 ASN A N 1
ATOM 782 C CA . ASN A 1 94 ? -0.517 -3.181 -9.693 1.00 85.00 94 ASN A CA 1
ATOM 783 C C . ASN A 1 94 ? 0.891 -2.613 -9.726 1.00 85.00 94 ASN A C 1
ATOM 785 O O . ASN A 1 94 ? 1.639 -2.881 -10.663 1.00 85.00 94 ASN A O 1
ATOM 789 N N . HIS A 1 95 ? 1.225 -1.813 -8.726 1.00 82.12 95 HIS A N 1
ATOM 790 C CA . HIS A 1 95 ? 2.548 -1.266 -8.503 1.00 82.12 95 HIS A CA 1
ATOM 791 C C . HIS A 1 95 ? 3.215 -1.918 -7.289 1.00 82.12 95 HIS A C 1
ATOM 793 O O . HIS A 1 95 ? 4.443 -1.941 -7.214 1.00 82.12 95 HIS A O 1
ATOM 799 N N . ASP A 1 96 ? 2.419 -2.545 -6.416 1.00 84.75 96 ASP A N 1
ATOM 800 C CA . ASP A 1 96 ? 2.868 -3.241 -5.213 1.00 84.75 96 ASP A CA 1
ATOM 801 C C . ASP A 1 96 ? 2.801 -4.767 -5.359 1.00 84.75 96 ASP A C 1
ATOM 803 O O . ASP A 1 96 ? 1.742 -5.344 -5.634 1.00 84.75 96 ASP A O 1
ATOM 807 N N . PHE A 1 97 ? 3.921 -5.453 -5.122 1.00 83.12 97 PHE A N 1
ATOM 808 C CA . PHE A 1 97 ? 4.023 -6.892 -5.363 1.00 83.12 97 PHE A CA 1
ATOM 809 C C . PHE A 1 97 ? 4.809 -7.655 -4.298 1.00 83.12 97 PHE A C 1
ATOM 811 O O . PHE A 1 97 ? 5.900 -7.250 -3.901 1.00 83.12 97 PHE A O 1
ATOM 818 N N . PHE A 1 98 ? 4.313 -8.847 -3.948 1.00 82.56 98 PHE A N 1
ATOM 819 C CA . PHE A 1 98 ? 4.982 -9.830 -3.087 1.00 82.56 98 PHE A CA 1
ATOM 820 C C . PHE A 1 98 ? 5.287 -9.309 -1.679 1.00 82.56 98 PHE A C 1
ATOM 822 O O . PHE A 1 98 ? 6.362 -9.547 -1.127 1.00 82.56 98 PHE A O 1
ATOM 829 N N . LEU A 1 99 ? 4.316 -8.626 -1.070 1.00 85.25 99 LEU A N 1
ATOM 830 C CA . LEU A 1 99 ? 4.521 -7.951 0.216 1.00 85.25 99 LEU A CA 1
ATOM 831 C C . LEU A 1 99 ? 4.393 -8.868 1.435 1.00 85.25 99 LEU A C 1
ATOM 833 O O . LEU A 1 99 ? 4.840 -8.503 2.520 1.00 85.25 99 LEU A O 1
ATOM 837 N N . HIS A 1 100 ? 3.843 -10.072 1.258 1.00 81.19 100 HIS A N 1
ATOM 838 C CA . HIS A 1 100 ? 3.517 -11.004 2.345 1.00 81.19 100 HIS A CA 1
ATOM 839 C C . HIS A 1 100 ? 4.675 -11.255 3.321 1.00 81.19 100 HIS A C 1
ATOM 841 O O . HIS A 1 100 ? 4.473 -11.316 4.526 1.00 81.19 100 HIS A O 1
ATOM 847 N N . SER A 1 101 ? 5.897 -11.441 2.819 1.00 80.25 101 SER A N 1
ATOM 848 C CA . SER A 1 101 ? 7.065 -11.674 3.682 1.00 80.25 101 SER A CA 1
ATOM 849 C C . SER A 1 101 ? 7.856 -10.401 3.973 1.00 80.25 101 SER A C 1
ATOM 851 O O . SER A 1 101 ? 8.683 -10.405 4.874 1.00 80.25 101 SER A O 1
ATOM 853 N N . PHE A 1 102 ? 7.624 -9.317 3.230 1.00 85.75 102 PHE A N 1
ATOM 854 C CA . PHE A 1 102 ? 8.445 -8.112 3.311 1.00 85.75 102 PHE A CA 1
ATOM 855 C C . PHE A 1 102 ? 8.334 -7.437 4.682 1.00 85.75 102 PHE A C 1
ATOM 857 O O . PHE A 1 102 ? 9.350 -7.192 5.326 1.00 85.75 102 PHE A O 1
ATOM 864 N N . PHE A 1 103 ? 7.109 -7.172 5.144 1.00 85.88 103 PHE A N 1
ATOM 865 C CA . PHE A 1 103 ? 6.888 -6.467 6.411 1.00 85.88 103 PHE A CA 1
ATOM 866 C C . PHE A 1 103 ? 7.398 -7.265 7.615 1.00 85.88 103 PHE A C 1
ATOM 868 O O . PHE A 1 103 ? 8.048 -6.698 8.493 1.00 85.88 103 PHE A O 1
ATOM 875 N N . ALA A 1 104 ? 7.196 -8.584 7.603 1.00 85.88 104 ALA A N 1
ATOM 876 C CA . ALA A 1 104 ? 7.695 -9.469 8.647 1.00 85.88 104 ALA A CA 1
ATOM 877 C C . ALA A 1 104 ? 9.233 -9.562 8.646 1.00 85.88 104 ALA A C 1
ATOM 879 O O . ALA A 1 104 ? 9.851 -9.434 9.696 1.00 85.88 104 ALA A O 1
ATOM 880 N N . GLU A 1 105 ? 9.867 -9.749 7.480 1.00 82.69 105 GLU A N 1
ATOM 881 C CA . GLU A 1 105 ? 11.325 -9.937 7.379 1.00 82.69 105 GLU A CA 1
ATOM 882 C C . GLU A 1 105 ? 12.130 -8.639 7.574 1.00 82.69 105 GLU A C 1
ATOM 884 O O . GLU A 1 105 ? 13.271 -8.701 8.031 1.00 82.69 105 GLU A O 1
ATOM 889 N N . GLN A 1 106 ? 11.586 -7.478 7.186 1.00 80.94 106 GLN A N 1
ATOM 890 C CA . GLN A 1 106 ? 12.326 -6.204 7.182 1.00 80.94 106 GLN A CA 1
ATOM 891 C C . GLN A 1 106 ? 11.983 -5.285 8.354 1.00 80.94 106 GLN A C 1
ATOM 893 O O . GLN A 1 106 ? 12.838 -4.511 8.784 1.00 80.94 106 GLN A O 1
ATOM 898 N N . PHE A 1 107 ? 10.745 -5.341 8.851 1.00 82.31 107 PHE A N 1
ATOM 899 C CA . PHE A 1 107 ? 10.242 -4.412 9.866 1.00 82.31 107 PHE A CA 1
ATOM 900 C C . PHE A 1 107 ? 9.684 -5.105 11.111 1.00 82.31 107 PHE A C 1
ATOM 902 O O . PHE A 1 107 ? 9.250 -4.407 12.025 1.00 82.31 107 PHE A O 1
ATOM 909 N N . GLU A 1 108 ? 9.713 -6.443 11.160 1.00 86.00 108 GLU A N 1
ATOM 910 C CA . GLU A 1 108 ? 9.165 -7.245 12.266 1.00 86.00 108 GLU A CA 1
ATOM 911 C C . GLU A 1 108 ? 7.683 -6.927 12.535 1.00 86.00 108 GLU A C 1
ATOM 913 O O . GLU A 1 108 ? 7.207 -6.944 13.669 1.00 86.00 108 GLU A O 1
ATOM 918 N N . MET A 1 109 ? 6.944 -6.616 11.466 1.00 90.00 109 MET A N 1
ATOM 919 C CA . MET A 1 109 ? 5.529 -6.261 11.519 1.00 90.00 109 MET A CA 1
ATOM 920 C C . MET A 1 109 ? 4.663 -7.385 10.962 1.00 90.00 109 MET A C 1
ATOM 922 O O . MET A 1 109 ? 4.904 -7.883 9.858 1.00 90.00 109 MET A O 1
ATOM 926 N N . GLU A 1 110 ? 3.600 -7.722 11.687 1.00 91.75 110 GLU A N 1
ATOM 927 C CA . GLU A 1 110 ? 2.546 -8.601 11.191 1.00 91.75 110 GLU A CA 1
ATOM 928 C C . GLU A 1 110 ? 1.509 -7.760 10.435 1.00 91.75 110 GLU A C 1
ATOM 930 O O . GLU A 1 110 ? 0.747 -6.993 11.025 1.00 91.75 110 GLU A O 1
ATOM 935 N N . VAL A 1 111 ? 1.531 -7.866 9.105 1.00 93.19 111 VAL A N 1
ATOM 936 C CA . VAL A 1 111 ? 0.614 -7.168 8.195 1.00 93.19 111 VAL A CA 1
ATOM 937 C C . VAL A 1 111 ? -0.201 -8.207 7.439 1.00 93.19 111 VAL A C 1
ATOM 939 O O . VAL A 1 111 ? 0.369 -9.096 6.802 1.00 93.19 111 VAL A O 1
ATOM 942 N N . ASP A 1 112 ? -1.526 -8.070 7.456 1.00 93.62 112 ASP A N 1
ATOM 943 C CA . ASP A 1 112 ? -2.417 -8.943 6.692 1.00 93.62 112 ASP A CA 1
ATOM 944 C C . ASP A 1 112 ? -2.343 -8.566 5.204 1.00 93.62 112 ASP A C 1
ATOM 946 O O . ASP A 1 112 ? -2.959 -7.590 4.767 1.00 93.62 112 ASP A O 1
ATOM 950 N N . VAL A 1 113 ? -1.569 -9.312 4.411 1.00 93.25 113 VAL A N 1
ATOM 951 C CA . VAL A 1 113 ? -1.381 -9.032 2.978 1.00 93.25 113 VAL A CA 1
ATOM 952 C C . VAL A 1 113 ? -2.321 -9.873 2.111 1.00 93.25 113 VAL A C 1
ATOM 954 O O . VAL A 1 113 ? -2.272 -11.103 2.134 1.00 93.25 113 VAL A O 1
ATOM 957 N N . TYR A 1 114 ? -3.111 -9.213 1.261 1.00 93.44 114 TYR A N 1
ATOM 958 C CA . TYR A 1 114 ? -4.090 -9.832 0.366 1.00 93.44 114 TYR A CA 1
ATOM 959 C C . TYR A 1 114 ? -3.796 -9.517 -1.112 1.00 93.44 114 TYR A C 1
ATOM 961 O O . TYR A 1 114 ? -4.175 -8.458 -1.614 1.00 93.44 114 TYR A O 1
ATOM 969 N N . PRO A 1 115 ? -3.194 -10.448 -1.875 1.00 87.50 115 PRO A N 1
ATOM 970 C CA . PRO A 1 115 ? -2.847 -10.206 -3.280 1.00 87.50 115 PRO A CA 1
ATOM 971 C C . PRO A 1 115 ? -4.032 -10.008 -4.239 1.00 87.50 115 PRO A C 1
ATOM 973 O O . PRO A 1 115 ? -3.870 -9.429 -5.316 1.00 87.50 115 PRO A O 1
ATOM 976 N N . ASN A 1 116 ? -5.205 -10.553 -3.894 1.00 86.12 116 ASN A N 1
ATOM 977 C CA . ASN A 1 116 ? -6.376 -10.632 -4.780 1.00 86.12 116 ASN A CA 1
ATOM 978 C C . ASN A 1 116 ? -7.679 -10.135 -4.135 1.00 86.12 116 ASN A C 1
ATOM 980 O O . ASN A 1 116 ? -8.740 -10.291 -4.734 1.00 86.12 116 ASN A O 1
ATOM 984 N N . GLY A 1 117 ? -7.613 -9.578 -2.928 1.00 91.31 117 GLY A N 1
ATOM 985 C CA . GLY A 1 117 ? -8.801 -9.235 -2.154 1.00 91.31 117 GLY A CA 1
ATOM 986 C C . GLY A 1 117 ? -9.164 -10.234 -1.060 1.00 91.31 117 GLY A C 1
ATOM 987 O O . GLY A 1 117 ? -8.611 -11.333 -0.985 1.00 91.31 117 GLY A O 1
ATOM 988 N N . CYS A 1 118 ? -10.090 -9.815 -0.203 1.00 94.00 118 CYS A N 1
ATOM 989 C CA . CYS A 1 118 ? -10.606 -10.561 0.941 1.00 94.00 118 CYS A CA 1
ATOM 990 C C . CYS A 1 118 ? -12.056 -10.143 1.221 1.00 94.00 118 CYS A C 1
ATOM 992 O O . CYS A 1 118 ? -12.422 -8.983 1.019 1.00 94.00 118 CYS A O 1
ATOM 994 N N . GLU A 1 119 ? -12.876 -11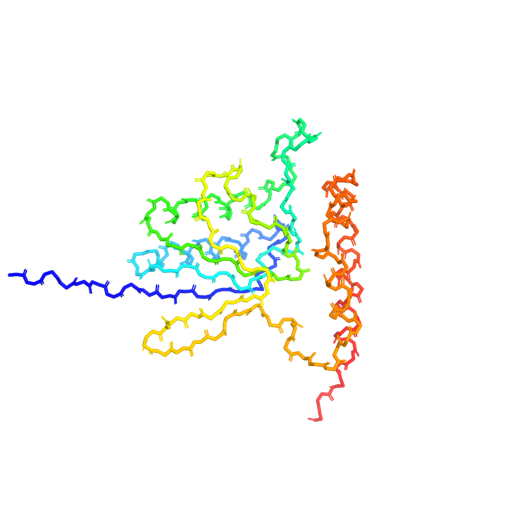.073 1.707 1.00 94.50 119 GLU A N 1
ATOM 995 C CA . GLU A 1 119 ? -14.166 -10.733 2.308 1.00 94.50 119 GLU A CA 1
ATOM 996 C C . GLU A 1 119 ? -13.969 -10.344 3.775 1.00 94.50 119 GLU A C 1
ATOM 998 O O . GLU A 1 119 ? -13.413 -11.103 4.564 1.00 94.50 119 GLU A O 1
ATOM 1003 N N . GLU A 1 120 ? -14.476 -9.178 4.157 1.00 93.38 120 GLU A N 1
ATOM 1004 C CA . GLU A 1 120 ? -14.417 -8.659 5.519 1.00 93.38 120 GLU A CA 1
ATOM 1005 C C . GLU A 1 120 ? -15.811 -8.311 6.035 1.00 93.38 120 GLU A C 1
ATOM 1007 O O . GLU A 1 120 ? -16.759 -8.076 5.276 1.00 93.38 120 GLU A O 1
ATOM 1012 N N . ARG A 1 121 ? -15.941 -8.255 7.363 1.00 90.88 121 ARG A N 1
ATOM 1013 C CA . ARG A 1 121 ? -17.181 -7.847 8.022 1.00 90.88 121 ARG A CA 1
ATOM 1014 C C . ARG A 1 121 ? -17.036 -6.450 8.619 1.00 90.88 121 ARG A C 1
ATOM 1016 O O . ARG A 1 121 ? -16.489 -6.290 9.705 1.00 90.88 121 ARG A O 1
ATOM 1023 N N . LEU A 1 122 ? -17.580 -5.453 7.928 1.00 89.06 122 LEU A N 1
ATOM 1024 C CA . LEU A 1 122 ? -17.526 -4.042 8.312 1.00 89.06 122 LEU A CA 1
ATOM 1025 C C . LEU A 1 122 ? -18.887 -3.597 8.854 1.00 89.06 122 LEU A C 1
ATOM 1027 O O . LEU A 1 122 ? -19.894 -3.680 8.150 1.00 89.06 122 LEU A O 1
ATOM 1031 N N . GLY A 1 123 ? -18.946 -3.160 10.115 1.00 84.25 123 GLY A N 1
ATOM 1032 C CA . GLY A 1 123 ? -20.192 -2.658 10.718 1.00 84.25 123 GLY A CA 1
ATOM 1033 C C . GLY A 1 123 ? -21.364 -3.647 10.627 1.00 84.25 123 GLY A C 1
ATOM 1034 O O . GLY A 1 123 ? -22.501 -3.259 10.375 1.00 84.25 123 GLY A O 1
ATOM 1035 N N . GLY A 1 124 ? -21.081 -4.950 10.733 1.00 86.06 124 GLY A N 1
ATOM 1036 C CA . GLY A 1 124 ? -22.084 -6.011 10.619 1.00 86.06 124 GLY A CA 1
ATOM 1037 C C . GLY A 1 124 ? -22.445 -6.431 9.188 1.00 86.06 124 GLY A C 1
ATOM 1038 O O . GLY A 1 124 ? -23.092 -7.469 9.036 1.00 86.06 124 GLY A O 1
ATOM 1039 N N . LYS A 1 125 ? -21.986 -5.711 8.157 1.00 91.25 125 LYS A N 1
ATOM 1040 C CA . LYS A 1 125 ? -22.180 -6.038 6.735 1.00 91.25 125 LYS A CA 1
ATOM 1041 C C . LYS A 1 125 ? -20.991 -6.824 6.190 1.00 91.25 125 LYS A C 1
ATOM 1043 O O . LYS A 1 125 ? -19.870 -6.643 6.651 1.00 91.25 125 LYS A O 1
ATOM 1048 N N . ARG A 1 126 ? -21.228 -7.686 5.200 1.00 94.62 126 ARG A N 1
ATOM 1049 C CA . ARG A 1 126 ? -20.150 -8.319 4.426 1.00 94.62 126 ARG A CA 1
ATOM 1050 C C . ARG A 1 126 ? -19.720 -7.374 3.309 1.00 94.62 126 ARG A C 1
ATOM 1052 O O . ARG A 1 126 ? -20.585 -6.862 2.601 1.00 94.62 126 ARG A O 1
ATOM 1059 N N . ALA A 1 127 ? -18.421 -7.174 3.155 1.00 93.81 127 ALA A N 1
ATOM 1060 C CA . ALA A 1 127 ? -17.822 -6.379 2.095 1.00 93.81 127 ALA A CA 1
ATOM 1061 C C . ALA A 1 127 ? -16.681 -7.175 1.458 1.00 93.81 127 ALA A C 1
ATOM 1063 O O . ALA A 1 127 ? -15.874 -7.764 2.171 1.00 93.81 127 ALA A O 1
ATOM 1064 N N . PHE A 1 128 ? -16.607 -7.190 0.129 1.00 94.12 128 PHE A N 1
ATOM 1065 C CA . PHE A 1 128 ? -15.421 -7.674 -0.570 1.00 94.12 128 PHE A CA 1
ATOM 1066 C C . PHE A 1 128 ? -14.490 -6.490 -0.812 1.00 94.12 128 PHE A C 1
ATOM 1068 O O . PHE A 1 128 ? -14.906 -5.488 -1.392 1.00 94.12 128 PHE A O 1
ATOM 1075 N N . ILE A 1 129 ? -13.255 -6.602 -0.339 1.00 94.94 129 ILE A N 1
ATOM 1076 C CA . ILE A 1 129 ? -12.255 -5.541 -0.393 1.00 94.94 129 ILE A CA 1
ATOM 1077 C C . ILE A 1 129 ? -11.129 -5.999 -1.311 1.00 94.94 129 ILE A C 1
ATOM 1079 O O . ILE A 1 129 ? -10.617 -7.108 -1.167 1.00 94.94 129 ILE A O 1
ATOM 1083 N N . ALA A 1 130 ? -10.754 -5.148 -2.258 1.00 93.38 130 ALA A N 1
ATOM 1084 C CA . ALA A 1 130 ? -9.663 -5.347 -3.204 1.00 93.38 130 ALA A CA 1
ATOM 1085 C C . ALA A 1 130 ? -9.206 -3.980 -3.734 1.00 93.38 130 ALA A C 1
ATOM 1087 O O . ALA A 1 130 ? -9.942 -3.005 -3.613 1.00 93.38 130 ALA A O 1
ATOM 1088 N N . HIS A 1 131 ? -8.024 -3.930 -4.353 1.00 92.56 131 HIS A N 1
ATOM 1089 C CA . HIS A 1 131 ? -7.524 -2.731 -5.036 1.00 92.56 131 HIS A CA 1
ATOM 1090 C C . HIS A 1 131 ? -8.456 -2.290 -6.185 1.00 92.56 131 HIS A C 1
ATOM 1092 O O . HIS A 1 131 ? -8.821 -1.128 -6.278 1.00 92.56 131 HIS A O 1
ATOM 1098 N N . GLY A 1 132 ? -8.941 -3.236 -7.001 1.00 87.69 132 GLY A N 1
ATOM 1099 C CA . GLY A 1 132 ? -10.005 -2.978 -7.987 1.00 87.69 132 GLY A CA 1
ATOM 1100 C C . GLY A 1 132 ? -9.561 -3.011 -9.450 1.00 87.69 132 GLY A C 1
ATOM 1101 O O . GLY A 1 132 ? -10.406 -3.011 -10.343 1.00 87.69 132 GLY A O 1
ATOM 1102 N N . ASP A 1 133 ? -8.269 -3.171 -9.713 1.00 83.62 133 ASP A N 1
ATOM 1103 C CA . ASP A 1 133 ? -7.679 -3.384 -11.040 1.00 83.62 133 ASP A CA 1
ATOM 1104 C C . ASP A 1 133 ? -8.283 -4.558 -11.829 1.00 83.62 133 ASP A C 1
ATOM 1106 O O . ASP A 1 133 ? -8.358 -4.542 -13.056 1.00 83.62 133 ASP A O 1
ATOM 1110 N N . LEU A 1 134 ? -8.766 -5.580 -11.121 1.00 83.50 134 LEU A N 1
ATOM 1111 C CA . LEU A 1 134 ? -9.406 -6.761 -11.706 1.00 83.50 134 LEU A CA 1
ATOM 1112 C C . LEU A 1 134 ? -10.926 -6.631 -11.873 1.00 83.50 134 LEU A C 1
ATOM 1114 O O . LEU A 1 134 ? -11.569 -7.607 -12.267 1.00 83.50 134 LEU A O 1
ATOM 1118 N N . SER A 1 135 ? -11.510 -5.470 -11.564 1.00 83.44 135 SER A N 1
ATOM 1119 C CA . SER A 1 135 ? -12.966 -5.271 -11.578 1.00 83.44 135 SER A CA 1
ATOM 1120 C C . SER A 1 135 ? -13.570 -5.330 -12.981 1.00 83.44 135 SER A C 1
ATOM 1122 O O . SER A 1 135 ? -14.701 -5.788 -13.131 1.00 83.44 135 SER A O 1
ATOM 1124 N N . ASN A 1 136 ? -12.825 -4.918 -14.014 1.00 81.31 136 ASN A N 1
ATOM 1125 C CA . ASN A 1 136 ? -13.311 -4.922 -15.390 1.00 81.31 136 ASN A CA 1
ATOM 1126 C C . ASN A 1 136 ? -13.089 -6.297 -16.056 1.00 81.31 136 ASN A C 1
ATOM 1128 O O . ASN A 1 136 ? -11.958 -6.632 -16.430 1.00 81.31 136 ASN A O 1
ATOM 1132 N N . PRO A 1 137 ? -14.151 -7.094 -16.290 1.00 76.94 137 PRO A N 1
ATOM 1133 C CA . PRO A 1 137 ? -14.014 -8.408 -16.909 1.00 76.94 137 PRO A CA 1
ATOM 1134 C C . PRO A 1 137 ? -13.553 -8.335 -18.370 1.00 76.94 137 PRO A C 1
ATOM 1136 O O . PRO A 1 137 ? -13.023 -9.324 -18.866 1.00 76.94 137 PRO A O 1
ATOM 1139 N N . GLY A 1 138 ? -13.717 -7.197 -19.056 1.00 81.88 138 GLY A N 1
ATOM 1140 C CA . GLY A 1 138 ? -13.311 -7.008 -20.451 1.00 81.88 138 GLY A CA 1
ATOM 1141 C C . GLY A 1 138 ? -11.795 -6.928 -20.659 1.00 81.88 138 GLY A C 1
ATOM 1142 O O . GLY A 1 138 ? -11.310 -7.195 -21.756 1.00 81.88 138 GLY A O 1
ATOM 1143 N N . GLN A 1 139 ? -11.018 -6.635 -19.613 1.00 84.00 139 GLN A N 1
ATOM 1144 C CA . GLN A 1 139 ? -9.564 -6.460 -19.709 1.00 84.00 139 GLN A CA 1
ATOM 1145 C C . GLN A 1 139 ? -8.790 -7.781 -19.538 1.00 84.00 139 GLN A C 1
ATOM 1147 O O . GLN A 1 139 ? -7.876 -7.901 -18.724 1.00 84.00 139 GLN A O 1
ATOM 1152 N N . TRP A 1 140 ? -9.137 -8.815 -20.309 1.00 80.69 140 TRP A N 1
ATOM 1153 C CA . TRP A 1 140 ? -8.524 -10.149 -20.185 1.00 80.69 140 TRP A CA 1
ATOM 1154 C C . TRP A 1 140 ? -7.001 -10.158 -20.360 1.00 80.69 140 TRP A C 1
ATOM 1156 O O . TRP A 1 140 ? -6.304 -10.878 -19.644 1.00 80.69 140 TRP A O 1
ATOM 1166 N N . THR A 1 141 ? -6.473 -9.341 -21.273 1.00 82.38 141 THR A N 1
ATOM 1167 C CA . THR A 1 141 ? -5.028 -9.212 -21.521 1.00 82.38 141 THR A CA 1
ATOM 1168 C C . THR A 1 141 ? -4.291 -8.707 -20.284 1.00 82.38 141 THR A C 1
ATOM 1170 O O . THR A 1 141 ? -3.279 -9.286 -19.890 1.00 82.38 141 THR A O 1
ATOM 1173 N N . TYR A 1 142 ? -4.845 -7.692 -19.620 1.00 83.00 142 TYR A N 1
ATOM 1174 C CA . TYR A 1 142 ? -4.332 -7.154 -18.367 1.00 83.00 142 TYR A CA 1
ATOM 1175 C C . TYR A 1 142 ? -4.366 -8.203 -17.243 1.00 83.00 142 TYR A C 1
ATOM 1177 O O . TYR A 1 142 ? -3.361 -8.430 -16.571 1.00 83.00 142 TYR A O 1
ATOM 1185 N N . ARG A 1 143 ? -5.477 -8.939 -17.101 1.00 83.25 143 ARG A N 1
ATOM 1186 C CA . ARG A 1 143 ? -5.608 -10.008 -16.092 1.00 83.25 143 ARG A CA 1
ATOM 1187 C C . ARG A 1 143 ? -4.552 -11.104 -16.270 1.00 83.25 143 ARG A C 1
ATOM 1189 O O . ARG A 1 143 ? -3.982 -11.583 -15.288 1.00 83.25 143 ARG A O 1
ATOM 1196 N N . ILE A 1 144 ? -4.277 -11.500 -17.516 1.00 84.69 144 ILE A N 1
ATOM 1197 C CA . ILE A 1 144 ? -3.225 -12.474 -17.843 1.00 84.69 144 ILE A CA 1
ATOM 1198 C C . ILE A 1 144 ? -1.850 -11.901 -17.499 1.00 84.69 144 ILE A C 1
ATOM 1200 O O . ILE A 1 144 ? -1.064 -12.575 -16.833 1.00 84.69 144 ILE A O 1
ATOM 1204 N N . PHE A 1 145 ? -1.574 -10.659 -17.899 1.00 84.31 145 PHE A N 1
ATOM 1205 C CA . PHE A 1 145 ? -0.316 -9.984 -17.595 1.00 84.31 145 PHE A CA 1
ATOM 1206 C C . PHE A 1 145 ? -0.061 -9.906 -16.085 1.00 84.31 145 PHE A C 1
ATOM 1208 O O . PHE A 1 145 ? 0.989 -10.348 -15.619 1.00 84.31 145 PHE A O 1
ATOM 1215 N N . ARG A 1 146 ? -1.048 -9.465 -15.298 1.00 83.88 146 ARG A N 1
ATOM 1216 C CA . ARG A 1 146 ? -0.957 -9.423 -13.833 1.00 83.88 146 ARG A CA 1
ATOM 1217 C C . ARG A 1 146 ? -0.680 -10.805 -13.244 1.00 83.88 146 ARG A C 1
ATOM 1219 O O . ARG A 1 146 ? 0.155 -10.941 -12.354 1.00 83.88 146 ARG A O 1
ATOM 1226 N N . LYS A 1 147 ? -1.332 -11.854 -13.756 1.00 84.38 147 LYS A N 1
ATOM 1227 C CA . LYS A 1 147 ? -1.093 -13.238 -13.314 1.00 84.38 147 LYS A CA 1
ATOM 1228 C C . LYS A 1 147 ? 0.334 -13.703 -13.613 1.00 84.38 147 LYS A C 1
ATOM 1230 O O . LYS A 1 147 ? 0.913 -14.427 -12.805 1.00 84.38 147 LYS A O 1
ATOM 1235 N N . ILE A 1 148 ? 0.901 -13.297 -14.749 1.00 85.00 148 ILE A N 1
ATOM 1236 C CA . ILE A 1 148 ? 2.305 -13.558 -15.083 1.00 85.00 148 ILE A CA 1
ATOM 1237 C C . ILE A 1 148 ? 3.213 -12.789 -14.123 1.00 85.00 148 ILE A C 1
ATOM 1239 O O . ILE A 1 148 ? 4.127 -13.387 -13.564 1.00 85.00 148 ILE A O 1
ATOM 1243 N N . LEU A 1 149 ? 2.948 -11.507 -13.879 1.00 81.69 149 LEU A N 1
ATOM 1244 C CA . LEU A 1 149 ? 3.781 -10.658 -13.029 1.00 81.69 149 LEU A CA 1
ATOM 1245 C C . LEU A 1 149 ? 3.802 -11.137 -11.569 1.00 81.69 149 LEU A C 1
ATOM 1247 O O . LEU A 1 149 ? 4.869 -11.242 -10.967 1.00 81.69 149 LEU A O 1
ATOM 1251 N N . LYS A 1 150 ? 2.643 -11.559 -11.047 1.00 81.50 150 LYS A N 1
ATOM 1252 C CA . LYS A 1 150 ? 2.482 -12.142 -9.703 1.00 81.50 150 LYS A CA 1
ATOM 1253 C C . LYS A 1 150 ? 2.833 -13.637 -9.618 1.00 81.50 150 LYS A C 1
ATOM 1255 O O . LYS A 1 150 ? 2.567 -14.287 -8.607 1.00 81.50 150 LYS A O 1
ATOM 1260 N N . ASN A 1 151 ? 3.449 -14.220 -10.649 1.00 85.06 151 ASN A N 1
ATOM 1261 C CA . ASN A 1 151 ? 3.898 -15.613 -10.620 1.00 85.06 151 ASN A CA 1
ATOM 1262 C C . ASN A 1 151 ? 5.247 -15.758 -9.892 1.00 85.06 151 ASN A C 1
ATOM 1264 O O . ASN A 1 151 ? 6.139 -14.927 -10.032 1.00 85.06 151 ASN A O 1
ATOM 1268 N N . ARG A 1 152 ? 5.454 -16.883 -9.198 1.00 81.69 152 ARG A N 1
ATOM 1269 C CA . ARG A 1 152 ? 6.697 -17.218 -8.476 1.00 81.69 152 ARG A CA 1
ATOM 1270 C C . ARG A 1 152 ? 7.952 -17.231 -9.361 1.00 81.69 152 ARG A C 1
ATOM 1272 O O . ARG A 1 152 ? 9.052 -16.996 -8.874 1.00 81.69 152 ARG A O 1
ATOM 1279 N N . TRP A 1 153 ? 7.806 -17.547 -10.648 1.00 83.81 153 TRP A N 1
ATOM 1280 C CA . TRP A 1 153 ? 8.924 -17.555 -11.597 1.00 83.81 153 TRP A CA 1
ATOM 1281 C C . TRP A 1 153 ? 9.325 -16.143 -11.995 1.00 83.81 153 TRP A C 1
ATOM 1283 O O . TRP A 1 153 ? 10.505 -15.809 -11.965 1.00 83.81 153 TRP A O 1
ATOM 1293 N N . THR A 1 154 ? 8.336 -15.301 -12.275 1.00 82.00 154 THR A N 1
ATOM 1294 C CA . THR A 1 154 ? 8.546 -13.880 -12.541 1.00 82.00 154 THR A CA 1
ATOM 1295 C C . THR A 1 154 ? 9.105 -13.182 -11.310 1.00 82.00 154 THR A C 1
ATOM 1297 O O . THR A 1 154 ? 10.050 -12.417 -11.440 1.00 82.00 154 THR A O 1
ATOM 1300 N N . TYR A 1 155 ? 8.636 -13.548 -10.111 1.00 80.38 155 TYR A N 1
ATOM 1301 C CA . TYR A 1 155 ? 9.249 -13.121 -8.854 1.00 80.38 155 TYR A CA 1
ATOM 1302 C C . TYR A 1 155 ? 10.748 -13.424 -8.820 1.00 80.38 155 TYR A C 1
ATOM 1304 O O . TYR A 1 155 ? 11.540 -12.533 -8.548 1.00 80.38 155 TYR A O 1
ATOM 1312 N N . ARG A 1 156 ? 11.156 -14.664 -9.133 1.00 80.50 156 ARG A N 1
ATOM 1313 C CA . ARG A 1 156 ? 12.577 -15.052 -9.159 1.00 80.50 156 ARG A CA 1
ATOM 1314 C C . ARG A 1 156 ? 13.372 -14.268 -10.200 1.00 80.50 156 ARG A C 1
ATOM 1316 O O . ARG A 1 156 ? 14.503 -13.897 -9.920 1.00 80.50 156 ARG A O 1
ATOM 1323 N N . LEU A 1 157 ? 12.787 -14.008 -11.369 1.00 81.44 157 LEU A N 1
ATOM 1324 C CA . LEU A 1 157 ? 13.426 -13.218 -12.421 1.00 81.44 157 LEU A CA 1
ATOM 1325 C C . LEU A 1 157 ? 13.636 -11.761 -11.981 1.00 81.44 157 LEU A C 1
ATOM 1327 O O . LEU A 1 157 ? 14.740 -11.249 -12.112 1.00 81.44 157 LEU A O 1
ATOM 1331 N N . ILE A 1 158 ? 12.600 -11.117 -11.434 1.00 78.44 158 ILE A N 1
ATOM 1332 C CA . ILE A 1 158 ? 12.652 -9.738 -10.919 1.00 78.44 158 ILE A CA 1
ATOM 1333 C C . ILE A 1 158 ? 13.635 -9.653 -9.747 1.00 78.44 158 ILE A C 1
ATOM 1335 O O . ILE A 1 158 ? 14.473 -8.756 -9.687 1.00 78.44 158 ILE A O 1
ATOM 1339 N N . HIS A 1 159 ? 13.590 -10.636 -8.846 1.00 75.88 159 HIS A N 1
ATOM 1340 C CA . HIS A 1 159 ? 14.522 -10.750 -7.728 1.00 75.88 159 HIS A CA 1
ATOM 1341 C C . HIS A 1 159 ? 15.975 -10.851 -8.211 1.00 75.88 159 HIS A C 1
ATOM 1343 O O . HIS A 1 159 ? 16.821 -10.106 -7.727 1.00 75.88 159 HIS A O 1
ATOM 1349 N N . PHE A 1 160 ? 16.246 -11.684 -9.223 1.00 78.19 160 PHE A N 1
ATOM 1350 C CA . PHE A 1 160 ? 17.575 -11.838 -9.824 1.00 78.19 160 PHE A CA 1
ATOM 1351 C C . PHE A 1 160 ? 18.039 -10.602 -10.608 1.00 78.19 160 PHE A C 1
ATOM 1353 O O . PHE A 1 160 ? 19.203 -10.223 -10.522 1.00 78.19 160 PHE A O 1
ATOM 1360 N N . ALA A 1 161 ? 17.138 -9.951 -11.350 1.00 78.31 161 ALA A N 1
ATOM 1361 C CA . ALA A 1 161 ? 17.410 -8.695 -12.054 1.00 78.31 161 ALA A CA 1
ATOM 1362 C C . ALA A 1 161 ? 17.839 -7.579 -11.087 1.00 78.31 161 ALA A C 1
ATOM 1364 O O . ALA A 1 161 ? 18.557 -6.649 -11.459 1.00 78.31 161 ALA A O 1
ATOM 1365 N N . GLY A 1 162 ? 17.405 -7.691 -9.835 1.00 74.25 162 GLY A N 1
ATOM 1366 C CA . GLY A 1 162 ? 17.735 -6.775 -8.772 1.00 74.25 162 GLY A CA 1
ATOM 1367 C C . GLY A 1 162 ? 16.846 -5.528 -8.776 1.00 74.25 162 GLY A C 1
ATOM 1368 O O . GLY A 1 162 ? 16.204 -5.174 -9.772 1.00 74.25 162 GLY A O 1
ATOM 1369 N N . PRO A 1 163 ? 16.798 -4.828 -7.640 1.00 72.00 163 PRO A N 1
ATOM 1370 C CA . PRO A 1 163 ? 15.875 -3.719 -7.401 1.00 72.00 163 PRO A CA 1
ATOM 1371 C C . PRO A 1 163 ? 16.067 -2.499 -8.319 1.00 72.00 163 PRO A C 1
ATOM 1373 O O . PRO A 1 163 ? 15.075 -1.910 -8.744 1.00 72.00 163 PRO A O 1
ATOM 1376 N N . ARG A 1 164 ? 17.302 -2.146 -8.712 1.00 73.56 164 ARG A N 1
ATOM 1377 C CA . ARG A 1 164 ? 17.549 -1.007 -9.627 1.00 73.56 164 ARG A CA 1
ATOM 1378 C C . ARG A 1 164 ? 16.978 -1.255 -11.024 1.00 73.56 164 ARG A C 1
ATOM 1380 O O . ARG A 1 164 ? 16.252 -0.414 -11.551 1.00 73.56 164 ARG A O 1
ATOM 1387 N N . LEU A 1 165 ? 17.281 -2.417 -11.605 1.00 74.81 165 LEU A N 1
ATOM 1388 C CA . LEU A 1 165 ? 16.797 -2.795 -12.933 1.00 74.81 165 LEU A CA 1
ATOM 1389 C C . LEU A 1 165 ? 15.277 -2.992 -12.925 1.00 74.81 165 LEU A C 1
ATOM 1391 O O . LEU A 1 165 ? 14.588 -2.531 -13.831 1.00 74.81 165 LEU A O 1
ATOM 1395 N N . SER A 1 166 ? 14.747 -3.598 -11.861 1.00 76.31 166 SER A N 1
ATOM 1396 C CA . SER A 1 166 ? 13.305 -3.781 -11.679 1.00 76.31 166 SER A CA 1
ATOM 1397 C C . SER A 1 166 ? 12.556 -2.449 -11.628 1.00 76.31 166 SER A C 1
ATOM 1399 O O . SER A 1 166 ? 11.566 -2.298 -12.337 1.00 76.31 166 SER A O 1
ATOM 1401 N N . ARG A 1 167 ? 13.060 -1.454 -10.876 1.00 75.06 167 ARG A N 1
ATOM 1402 C CA . ARG A 1 167 ? 12.466 -0.105 -10.817 1.00 75.06 167 ARG A CA 1
ATOM 1403 C C . ARG A 1 167 ? 12.496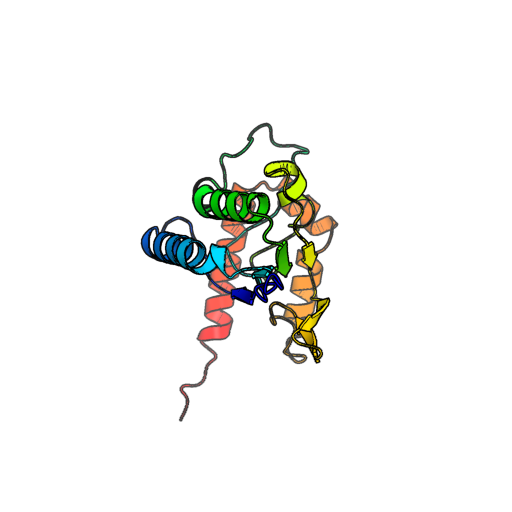 0.589 -12.182 1.00 75.06 167 ARG A C 1
ATOM 1405 O O . ARG A 1 167 ? 11.502 1.180 -12.580 1.00 75.06 167 ARG A O 1
ATOM 1412 N N . GLN A 1 168 ? 13.591 0.470 -12.936 1.00 77.94 168 GLN A N 1
ATOM 1413 C CA . GLN A 1 168 ? 13.684 1.043 -14.287 1.00 77.94 168 GLN A CA 1
ATOM 1414 C C . GLN A 1 168 ? 12.699 0.409 -15.278 1.00 77.94 168 GLN A C 1
ATOM 1416 O O . GLN A 1 168 ? 12.095 1.117 -16.084 1.00 77.94 168 GLN A O 1
ATOM 1421 N N . ILE A 1 169 ? 12.549 -0.918 -15.243 1.00 77.56 169 ILE A N 1
ATOM 1422 C CA . ILE A 1 169 ? 11.597 -1.633 -16.101 1.00 77.56 169 ILE A CA 1
ATOM 1423 C C . ILE A 1 169 ? 10.166 -1.259 -15.714 1.00 77.56 169 ILE A C 1
ATOM 1425 O O . ILE A 1 169 ? 9.359 -0.960 -16.590 1.00 77.56 169 ILE A O 1
ATOM 1429 N N . ALA A 1 170 ? 9.867 -1.233 -14.416 1.00 75.75 170 ALA A N 1
ATOM 1430 C CA . ALA A 1 170 ? 8.550 -0.878 -13.915 1.00 75.75 170 ALA A CA 1
ATOM 1431 C C . ALA A 1 170 ? 8.148 0.550 -14.283 1.00 75.75 170 ALA A C 1
ATOM 1433 O O . ALA A 1 170 ? 7.041 0.735 -14.772 1.00 75.75 170 ALA A O 1
ATOM 1434 N N . GLN A 1 171 ? 9.056 1.523 -14.150 1.00 75.38 171 GLN A N 1
ATOM 1435 C CA . GLN A 1 171 ? 8.789 2.904 -14.556 1.00 75.38 171 GLN A CA 1
ATOM 1436 C C . GLN A 1 171 ? 8.383 2.974 -16.030 1.00 75.38 171 GLN A C 1
ATOM 1438 O O . GLN A 1 171 ? 7.341 3.521 -16.366 1.00 75.38 171 GLN A O 1
ATOM 1443 N N . LYS A 1 172 ? 9.151 2.321 -16.913 1.00 77.19 172 LYS A N 1
ATOM 1444 C CA . LYS A 1 172 ? 8.833 2.286 -18.346 1.00 77.19 172 LYS A CA 1
ATOM 1445 C C . LYS A 1 172 ? 7.485 1.626 -18.631 1.00 77.19 172 LYS A C 1
ATOM 1447 O O . LYS A 1 172 ? 6.759 2.080 -19.508 1.00 77.19 172 LYS A O 1
ATOM 1452 N N . LEU A 1 173 ? 7.157 0.537 -17.933 1.00 74.25 173 LEU A N 1
ATOM 1453 C CA . LEU A 1 173 ? 5.872 -0.148 -18.097 1.00 74.25 173 LEU A CA 1
ATOM 1454 C C . LEU A 1 173 ? 4.703 0.695 -17.571 1.00 74.25 173 LEU A C 1
ATOM 1456 O O . LEU A 1 173 ? 3.644 0.697 -18.197 1.00 74.25 173 LEU A O 1
ATOM 1460 N N . SER A 1 174 ? 4.910 1.419 -16.469 1.00 70.56 174 SER A N 1
ATOM 1461 C CA . SER A 1 174 ? 3.955 2.381 -15.916 1.00 70.56 174 SER A CA 1
ATOM 1462 C C . SER A 1 174 ? 3.666 3.494 -16.922 1.00 70.56 174 SER A C 1
ATOM 1464 O O . SER A 1 174 ? 2.512 3.684 -17.299 1.00 70.56 174 SER A O 1
ATOM 1466 N N . ASP A 1 175 ? 4.707 4.134 -17.465 1.00 72.62 175 ASP A N 1
ATOM 1467 C CA . ASP A 1 175 ? 4.574 5.222 -18.441 1.00 72.62 175 ASP A CA 1
ATOM 1468 C C . ASP A 1 175 ? 3.818 4.763 -19.702 1.00 72.62 175 ASP A C 1
ATOM 1470 O O . ASP A 1 175 ? 2.924 5.452 -20.198 1.00 72.62 175 ASP A O 1
ATOM 1474 N N . LEU A 1 176 ? 4.128 3.559 -20.201 1.00 71.50 176 LEU A N 1
ATOM 1475 C CA . LEU A 1 176 ? 3.441 2.956 -21.349 1.00 71.50 176 LEU A CA 1
ATOM 1476 C C . LEU A 1 176 ? 1.971 2.635 -21.048 1.00 71.50 176 LEU A C 1
ATOM 1478 O O . LEU A 1 176 ? 1.111 2.812 -21.911 1.00 71.50 176 LEU A O 1
ATOM 1482 N N . SER A 1 177 ? 1.675 2.150 -19.840 1.00 65.44 177 SER A N 1
ATOM 1483 C CA . SER A 1 177 ? 0.307 1.885 -19.390 1.00 65.44 177 SER A CA 1
ATOM 1484 C C . SER A 1 177 ? -0.487 3.186 -19.282 1.00 65.44 177 SER A C 1
ATOM 1486 O O . SER A 1 177 ? -1.576 3.290 -19.847 1.00 65.44 177 SER A O 1
ATOM 1488 N N . TYR A 1 178 ? 0.086 4.208 -18.641 1.00 64.31 178 TYR A N 1
ATOM 1489 C CA . TYR A 1 178 ? -0.525 5.524 -18.494 1.00 64.31 178 TYR A CA 1
ATOM 1490 C C . TYR A 1 178 ? -0.882 6.123 -19.857 1.00 64.31 178 TYR A C 1
ATOM 1492 O O . TYR A 1 178 ? -2.038 6.476 -20.092 1.00 64.31 178 TYR A O 1
ATOM 1500 N N . GLN A 1 179 ? 0.066 6.124 -20.799 1.00 62.41 179 GLN A N 1
ATOM 1501 C CA . GLN A 1 179 ? -0.167 6.599 -22.165 1.00 62.41 179 GLN A CA 1
ATOM 1502 C C . GLN A 1 179 ? -1.253 5.808 -22.899 1.00 62.41 179 GLN A C 1
ATOM 1504 O O . GLN A 1 179 ? -2.006 6.389 -23.675 1.00 62.41 179 GLN A O 1
ATOM 1509 N N . LYS A 1 180 ? -1.352 4.496 -22.675 1.00 64.56 180 LYS A N 1
ATOM 1510 C CA . LYS A 1 180 ? -2.348 3.655 -23.344 1.00 64.56 180 LYS A CA 1
ATOM 1511 C C . LYS A 1 180 ? -3.764 3.879 -22.812 1.00 64.56 180 LYS A C 1
ATOM 1513 O O . LYS A 1 180 ? -4.699 3.895 -23.597 1.00 64.56 180 LYS A O 1
ATOM 1518 N N . TYR A 1 181 ? -3.931 4.044 -21.501 1.00 61.34 181 TYR A N 1
ATOM 1519 C CA . TYR A 1 181 ? -5.261 4.143 -20.888 1.00 61.34 181 TYR A CA 1
ATOM 1520 C C . TYR A 1 181 ? -5.778 5.581 -20.737 1.00 61.34 181 TYR A C 1
ATOM 1522 O O . TYR A 1 181 ? -6.987 5.758 -20.639 1.00 61.34 181 TYR A O 1
ATOM 1530 N N . HIS A 1 182 ? -4.908 6.601 -20.753 1.00 56.38 182 HIS A N 1
ATOM 1531 C CA . HIS A 1 182 ? -5.333 8.008 -20.676 1.00 56.38 182 HIS A CA 1
ATOM 1532 C C . HIS A 1 182 ? -5.463 8.704 -22.039 1.00 56.38 182 HIS A C 1
ATOM 1534 O O . HIS A 1 182 ? -6.194 9.686 -22.128 1.00 56.38 182 HIS A O 1
ATOM 1540 N N . ASN A 1 183 ? -4.835 8.201 -23.111 1.00 53.28 183 ASN A N 1
ATOM 1541 C CA . ASN A 1 183 ? -5.067 8.735 -24.465 1.00 53.28 183 ASN A CA 1
ATOM 1542 C C . ASN A 1 183 ? -6.347 8.189 -25.126 1.00 53.28 183 ASN A C 1
ATOM 1544 O O . ASN A 1 183 ? -6.819 8.772 -26.097 1.00 53.28 183 ASN A O 1
ATOM 1548 N N . ASP A 1 184 ? -6.923 7.110 -24.586 1.00 46.75 184 ASP A N 1
ATOM 1549 C CA . ASP A 1 184 ? -8.154 6.479 -25.083 1.00 46.75 184 ASP A CA 1
ATOM 1550 C C . ASP A 1 184 ? -9.416 6.921 -24.313 1.00 46.75 184 ASP A C 1
ATOM 1552 O O . ASP A 1 184 ? -10.474 6.307 -24.456 1.00 46.75 184 ASP A O 1
ATOM 1556 N N . ILE A 1 185 ? -9.350 7.989 -23.505 1.00 45.41 185 ILE A N 1
ATOM 1557 C CA . ILE A 1 185 ? -10.562 8.636 -22.986 1.00 45.41 185 ILE A CA 1
ATOM 1558 C C . ILE A 1 185 ? -11.084 9.540 -24.112 1.00 45.41 185 ILE A C 1
ATOM 1560 O O . ILE A 1 185 ? -10.484 10.594 -24.346 1.00 45.41 185 ILE A O 1
ATOM 1564 N N . PRO A 1 186 ? -12.163 9.183 -24.843 1.00 41.78 186 PRO A N 1
ATOM 1565 C CA . PRO A 1 186 ? -12.800 10.153 -25.719 1.00 41.78 186 PRO A CA 1
ATOM 1566 C C . PRO A 1 186 ? -13.177 11.344 -24.846 1.00 41.78 186 PRO A C 1
ATOM 1568 O O . PRO A 1 186 ? -13.770 11.152 -23.781 1.00 41.78 186 PRO A O 1
ATOM 1571 N N . ALA A 1 187 ? -12.797 12.551 -25.275 1.00 42.16 187 ALA A N 1
ATOM 1572 C CA . ALA A 1 187 ? -13.280 13.775 -24.655 1.00 42.16 187 ALA A CA 1
ATOM 1573 C C . ALA A 1 187 ? -14.789 13.608 -24.451 1.00 42.16 187 ALA A C 1
ATOM 1575 O O . ALA A 1 187 ? -15.519 13.360 -25.414 1.00 42.16 187 ALA A O 1
ATOM 1576 N N . THR A 1 188 ? -15.227 13.595 -23.192 1.00 39.44 188 THR A N 1
ATOM 1577 C CA . THR A 1 188 ? -16.648 13.467 -22.874 1.00 39.44 188 THR A CA 1
ATOM 1578 C C . THR A 1 188 ? -17.411 14.557 -23.631 1.00 39.44 188 THR A C 1
ATOM 1580 O O . THR A 1 188 ? -16.902 15.681 -23.685 1.00 39.44 188 THR A O 1
ATOM 1583 N N . PRO A 1 189 ? -18.560 14.228 -24.245 1.00 48.75 189 PRO A N 1
ATOM 1584 C CA . PRO A 1 189 ? -19.338 15.173 -25.042 1.00 48.75 189 PRO A CA 1
ATOM 1585 C C . PRO A 1 189 ? -19.817 16.381 -24.232 1.00 48.75 189 PRO A C 1
ATOM 1587 O O . PRO A 1 189 ? -20.033 16.229 -23.006 1.00 48.75 189 PRO A O 1
#

Secondary structure (DSSP, 8-state):
--------EEEEE----B-SS-HHHHHHHHHHHHHHTTTEEEEEE-S-SBSSEE---TTS-S--S-S-GGGHHHHHHHHHHHHTT-EEEEE--SSEE--TTHHHHHH----EEESS-EEEEETTEEEEE--STT--TT-HHHHHHHHHHTSHHHHHHHHHHHHHHHHHHHHHHHHHHHHHHHTT-----

Radius of gyration: 17.96 Å; chains: 1; bounding box: 46×35×61 Å

Foldseek 3Di:
DPPPPLQADEDEDEQLAQALPDVPSVVVVLVVCVVRLVRHQEYEYQENNHVAEEQQDPPDDPPPPDQVPSCVVVLVSVLVSQVVNRAYEYAYDPRYADCCCRCCRRPVGDYHYHPAWDWDQDPNDIDTGHSCPPVDVVPVVVVVVSCVCRDPVVSVVLNVCPDVSNVVVSVVVSVVVCCVVVVPPDPDD

Sequence (189 aa):
MVLAHSVKDWIFVSDAHFTGKDPEAMEAFLKFLDSEKNQMGHFVILGDLFEFFFGFKNFFSHEKSSIFTDYLPVFRKLQSLFHEGIRIKYFEGNHDFFLHSFFAEQFEMEVDVYPNGCEERLGGKRAFIAHGDLSNPGQWTYRIFRKILKNRWTYRLIHFAGPRLSRQIAQKLSDLSYQKYHNDIPATP